Protein AF-A0A162T5Q3-F1 (afdb_monomer)

Radius of gyration: 21.16 Å; Cα contacts (8 Å, |Δi|>4): 191; chains: 1; bounding box: 63×47×51 Å

Structure (mmCIF, N/CA/C/O backbone):
data_AF-A0A162T5Q3-F1
#
_entry.id   AF-A0A162T5Q3-F1
#
loop_
_atom_site.group_PDB
_atom_site.id
_atom_site.type_symbol
_atom_site.label_atom_id
_atom_site.label_alt_id
_atom_site.label_comp_id
_atom_site.label_asym_id
_atom_site.label_entity_id
_atom_site.label_seq_id
_atom_site.pdbx_PDB_ins_code
_atom_site.Cartn_x
_atom_site.Cartn_y
_atom_site.Cartn_z
_atom_site.occupancy
_atom_site.B_iso_or_equiv
_atom_site.auth_seq_id
_atom_site.auth_comp_id
_atom_site.auth_asym_id
_atom_site.auth_atom_id
_atom_site.pdbx_PDB_model_num
ATOM 1 N N . MET A 1 1 ? 14.581 3.634 -5.499 1.00 38.47 1 MET A N 1
ATOM 2 C CA . MET A 1 1 ? 15.939 3.213 -5.086 1.00 38.47 1 MET A CA 1
ATOM 3 C C . MET A 1 1 ? 16.755 4.337 -4.447 1.00 38.47 1 MET A C 1
ATOM 5 O O . MET A 1 1 ? 17.168 4.147 -3.313 1.00 38.47 1 MET A O 1
ATOM 9 N N . PHE A 1 2 ? 16.910 5.518 -5.065 1.00 40.16 2 PHE A N 1
ATOM 10 C CA . PHE A 1 2 ? 17.689 6.631 -4.478 1.00 40.16 2 PHE A CA 1
ATOM 11 C C . PHE A 1 2 ? 17.289 7.043 -3.058 1.00 40.16 2 PHE A C 1
ATOM 13 O O . PHE A 1 2 ? 18.152 7.358 -2.254 1.00 40.16 2 PHE A O 1
ATOM 20 N N . GLY A 1 3 ? 16.001 6.989 -2.724 1.00 42.75 3 GLY A N 1
ATOM 21 C CA . GLY A 1 3 ? 15.529 7.380 -1.401 1.00 42.75 3 GLY A CA 1
ATOM 22 C C . GLY A 1 3 ? 15.998 6.492 -0.246 1.00 42.75 3 GLY A C 1
ATOM 23 O O . GLY A 1 3 ? 16.407 6.988 0.799 1.00 42.75 3 GLY A O 1
ATOM 24 N N . ALA A 1 4 ? 15.986 5.174 -0.457 1.00 43.84 4 ALA A N 1
ATOM 25 C CA . ALA A 1 4 ? 16.491 4.213 0.520 1.00 43.84 4 ALA A CA 1
ATOM 26 C C . ALA A 1 4 ? 18.026 4.263 0.602 1.00 43.84 4 ALA A C 1
ATOM 28 O O . ALA A 1 4 ? 18.578 4.217 1.696 1.00 43.84 4 ALA A O 1
ATOM 29 N N . ALA A 1 5 ? 18.704 4.444 -0.539 1.00 52.12 5 ALA A N 1
ATOM 30 C CA . ALA A 1 5 ? 20.157 4.596 -0.597 1.00 52.12 5 ALA A CA 1
ATOM 31 C C . ALA A 1 5 ? 20.642 5.893 0.080 1.00 52.12 5 ALA A C 1
ATOM 33 O O . ALA A 1 5 ? 21.597 5.854 0.844 1.00 52.12 5 ALA A O 1
ATOM 34 N N . ALA A 1 6 ? 19.962 7.024 -0.129 1.00 52.25 6 ALA A N 1
ATOM 35 C CA . ALA A 1 6 ? 20.321 8.302 0.487 1.00 52.25 6 ALA A CA 1
ATOM 36 C C . ALA A 1 6 ? 20.146 8.272 2.013 1.00 52.25 6 ALA A C 1
ATOM 38 O O . ALA A 1 6 ? 21.022 8.732 2.740 1.00 52.25 6 ALA A O 1
ATOM 39 N N . ARG A 1 7 ? 19.064 7.653 2.509 1.00 53.91 7 ARG A N 1
ATOM 40 C CA . ARG A 1 7 ? 18.861 7.454 3.950 1.00 53.91 7 ARG A CA 1
ATOM 41 C C . ARG A 1 7 ? 19.870 6.470 4.540 1.00 53.91 7 ARG A C 1
ATOM 43 O O . ARG A 1 7 ? 20.360 6.710 5.634 1.00 53.91 7 ARG A O 1
ATOM 50 N N . PHE A 1 8 ? 20.208 5.394 3.826 1.00 55.84 8 PHE A N 1
ATOM 51 C CA . PHE A 1 8 ? 21.255 4.461 4.250 1.00 55.84 8 PHE A CA 1
ATOM 52 C C . PHE A 1 8 ? 22.615 5.162 4.376 1.00 55.84 8 PHE A C 1
ATOM 54 O O . PHE A 1 8 ? 23.279 5.002 5.395 1.00 55.84 8 PHE A O 1
ATOM 61 N N . VAL A 1 9 ? 22.987 6.003 3.404 1.00 57.31 9 VAL A N 1
ATOM 62 C CA . VAL A 1 9 ? 24.219 6.812 3.443 1.00 57.31 9 VAL A CA 1
ATOM 63 C C . VAL A 1 9 ? 24.208 7.801 4.613 1.00 57.31 9 VAL A C 1
ATOM 65 O O . VAL A 1 9 ? 25.210 7.924 5.312 1.00 57.31 9 VAL A O 1
ATOM 68 N N . GLU A 1 10 ? 23.085 8.467 4.890 1.00 57.62 10 GLU A N 1
ATOM 69 C CA . GLU A 1 10 ? 22.975 9.384 6.035 1.00 57.62 10 GLU A CA 1
ATOM 70 C C . GLU A 1 10 ? 22.981 8.653 7.387 1.00 57.62 10 GLU A C 1
ATOM 72 O O . GLU A 1 10 ? 23.628 9.108 8.332 1.00 57.62 10 GLU A O 1
ATOM 77 N N . CYS A 1 11 ? 22.317 7.499 7.491 1.00 56.12 11 CYS A N 1
ATOM 78 C CA . CYS A 1 11 ? 22.380 6.639 8.671 1.00 56.12 11 CYS A CA 1
ATOM 79 C C . CYS A 1 11 ? 23.806 6.120 8.902 1.00 56.12 11 CYS A C 1
ATOM 81 O O . CYS A 1 11 ? 24.293 6.184 10.031 1.00 56.12 11 CYS A O 1
ATOM 83 N N . GLU A 1 12 ? 24.509 5.684 7.851 1.00 57.06 12 GLU A N 1
ATOM 84 C CA . GLU A 1 12 ? 25.930 5.338 7.929 1.00 57.06 12 GLU A CA 1
ATOM 85 C C . GLU A 1 12 ? 26.768 6.542 8.377 1.00 57.06 12 GLU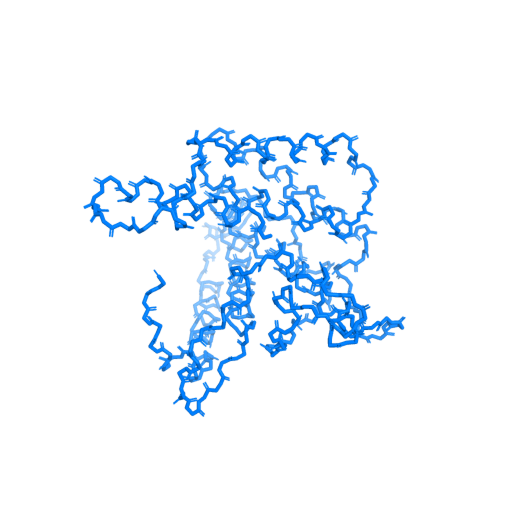 A C 1
ATOM 87 O O . GLU A 1 12 ? 27.552 6.393 9.307 1.00 57.06 12 GLU A O 1
ATOM 92 N N . ALA A 1 13 ? 26.577 7.741 7.818 1.00 57.19 13 ALA A N 1
ATOM 93 C CA . ALA A 1 13 ? 27.311 8.951 8.211 1.00 57.19 13 ALA A CA 1
ATOM 94 C C . ALA A 1 13 ? 27.099 9.342 9.690 1.00 57.19 13 ALA A C 1
ATOM 96 O O . ALA A 1 13 ? 28.013 9.840 10.355 1.00 57.19 13 ALA A O 1
ATOM 97 N N . LEU A 1 14 ? 25.913 9.074 10.244 1.00 57.59 14 LEU A N 1
ATOM 98 C CA . LEU A 1 14 ? 25.618 9.268 11.668 1.00 57.59 14 LEU A CA 1
ATOM 99 C C . LEU A 1 14 ? 26.291 8.200 12.552 1.00 57.59 14 LEU A C 1
ATOM 101 O O . LEU A 1 14 ? 26.772 8.524 13.640 1.00 57.59 14 LEU A O 1
ATOM 105 N N . ILE A 1 15 ? 26.385 6.953 12.075 1.00 56.53 15 ILE A N 1
ATOM 106 C CA . ILE A 1 15 ? 27.070 5.833 12.749 1.00 56.53 15 ILE A CA 1
ATOM 107 C C . ILE A 1 15 ? 28.610 5.959 12.646 1.00 56.53 15 ILE A C 1
ATOM 109 O O . ILE A 1 15 ? 29.331 5.582 13.579 1.00 56.53 15 ILE A O 1
ATOM 113 N N . GLN A 1 16 ? 29.120 6.545 11.553 1.00 53.22 16 GLN A N 1
ATOM 114 C CA . GLN A 1 16 ? 30.539 6.735 11.196 1.00 53.22 16 GLN A CA 1
ATOM 115 C C . GLN A 1 16 ? 31.347 7.531 12.228 1.00 53.22 16 GLN A C 1
ATOM 117 O O . GLN A 1 16 ? 32.561 7.350 12.315 1.00 53.22 16 GLN A O 1
ATOM 122 N N . LYS A 1 17 ? 30.705 8.331 13.093 1.00 52.16 17 LYS A N 1
ATOM 123 C CA . LYS A 1 17 ? 31.392 8.958 14.238 1.00 52.16 17 LYS A CA 1
ATOM 124 C C . LYS A 1 17 ? 31.969 7.943 15.243 1.00 52.16 17 LYS A C 1
ATOM 126 O O . LYS A 1 17 ? 32.733 8.356 16.111 1.00 52.16 17 LYS A O 1
ATOM 131 N N . SER A 1 18 ? 31.637 6.647 15.148 1.00 51.59 18 SER A N 1
ATOM 132 C CA . SER A 1 18 ? 32.045 5.629 16.132 1.00 51.59 18 SER A CA 1
ATOM 133 C C . SER A 1 18 ? 33.118 4.620 15.688 1.00 51.59 18 SER A C 1
ATOM 135 O O . SER A 1 18 ? 33.682 3.959 16.560 1.00 51.59 18 SER A O 1
ATOM 137 N N . LYS A 1 19 ? 33.460 4.475 14.394 1.00 51.12 19 LYS A N 1
ATOM 138 C CA . LYS A 1 19 ? 34.455 3.472 13.943 1.00 51.12 19 LYS A CA 1
ATOM 139 C C . LYS A 1 19 ? 35.365 4.001 12.826 1.00 51.12 19 LYS A C 1
ATOM 141 O O . LYS A 1 19 ? 34.953 4.137 11.681 1.00 51.12 19 LYS A O 1
ATOM 146 N N . SER A 1 20 ? 36.618 4.271 13.195 1.00 53.94 20 SER A N 1
ATOM 147 C CA . SER A 1 20 ? 37.728 4.657 12.311 1.00 53.94 20 SER A CA 1
ATOM 148 C C . SER A 1 20 ? 38.334 3.431 11.600 1.00 53.94 20 SER A C 1
ATOM 150 O O . SER A 1 20 ? 38.347 2.346 12.178 1.00 53.94 20 SER A O 1
ATOM 152 N N . ASN A 1 21 ? 38.866 3.637 10.386 1.00 55.50 21 ASN A N 1
ATOM 153 C CA . ASN A 1 21 ? 39.454 2.689 9.414 1.00 55.50 21 ASN A CA 1
ATOM 154 C C . ASN A 1 21 ? 38.499 1.944 8.459 1.00 55.50 21 ASN A C 1
ATOM 156 O O . ASN A 1 21 ? 38.406 0.717 8.485 1.00 55.50 21 ASN A O 1
ATOM 160 N N . ARG A 1 22 ? 37.894 2.673 7.510 1.00 52.75 22 ARG A N 1
ATOM 161 C CA . ARG A 1 22 ? 37.447 2.109 6.220 1.00 52.75 22 ARG A CA 1
ATOM 162 C C . ARG A 1 22 ? 38.195 2.786 5.057 1.00 52.75 22 ARG A C 1
ATOM 164 O O . ARG A 1 22 ? 38.589 3.944 5.211 1.00 52.75 22 ARG A O 1
ATOM 171 N N . PRO A 1 23 ? 38.443 2.077 3.940 1.00 54.47 23 PRO A N 1
ATOM 172 C CA . PRO A 1 23 ? 39.139 2.637 2.787 1.00 54.47 23 PRO A CA 1
ATOM 173 C C . PRO A 1 23 ? 38.280 3.715 2.078 1.00 54.47 23 PRO A C 1
ATOM 175 O O . PRO A 1 23 ? 37.050 3.689 2.175 1.00 54.47 23 PRO A O 1
ATOM 178 N N . PRO A 1 24 ? 38.915 4.720 1.444 1.00 51.31 24 PRO A N 1
ATOM 179 C CA . PRO A 1 24 ? 38.261 5.956 0.989 1.00 51.31 24 PRO A CA 1
ATOM 180 C C . PRO A 1 24 ? 37.268 5.773 -0.170 1.00 51.31 24 PRO A C 1
ATOM 182 O O . PRO A 1 24 ? 36.405 6.617 -0.370 1.00 51.31 24 PRO A O 1
ATOM 185 N N . ASP A 1 25 ? 37.352 4.666 -0.900 1.00 53.16 25 ASP A N 1
ATOM 186 C CA . ASP A 1 25 ? 36.429 4.239 -1.958 1.00 53.16 25 ASP A CA 1
ATOM 187 C C . ASP A 1 25 ? 35.049 3.794 -1.437 1.00 53.16 25 ASP A C 1
ATOM 189 O O . ASP A 1 25 ? 34.103 3.673 -2.213 1.00 53.16 25 ASP A O 1
ATOM 193 N N . VAL A 1 26 ? 34.917 3.582 -0.123 1.00 52.50 26 VAL A N 1
ATOM 194 C CA . VAL A 1 26 ? 33.666 3.186 0.550 1.00 52.50 26 VAL A CA 1
ATOM 195 C C . VAL A 1 26 ? 33.009 4.372 1.279 1.00 52.50 26 VAL A C 1
ATOM 197 O O . VAL A 1 26 ? 31.888 4.262 1.776 1.00 52.50 26 VAL A O 1
ATOM 200 N N . VAL A 1 27 ? 33.686 5.524 1.353 1.00 53.56 27 VAL A N 1
ATOM 201 C CA . VAL A 1 27 ? 33.196 6.714 2.059 1.00 53.56 27 VAL A CA 1
ATOM 202 C C . VAL A 1 27 ? 32.502 7.644 1.069 1.00 53.56 27 VAL A C 1
ATOM 204 O O . VAL A 1 27 ? 33.137 8.310 0.256 1.00 53.56 27 VAL A O 1
ATOM 207 N N . TRP A 1 28 ? 31.177 7.704 1.156 1.00 58.62 28 TRP A N 1
ATOM 208 C CA . TRP A 1 28 ? 30.373 8.656 0.399 1.00 58.62 28 TRP A CA 1
ATOM 209 C C . TRP A 1 28 ? 30.512 10.052 1.022 1.00 58.62 28 TRP A C 1
ATOM 211 O O . TRP A 1 28 ? 30.004 10.287 2.118 1.00 58.62 28 TRP A O 1
ATOM 221 N N . ASP A 1 29 ? 31.188 10.978 0.337 1.00 62.72 29 ASP A N 1
ATOM 222 C CA . ASP A 1 29 ? 31.311 12.384 0.761 1.00 62.72 29 ASP A CA 1
ATOM 223 C C . ASP A 1 29 ? 30.025 13.161 0.429 1.00 62.72 29 ASP A C 1
ATOM 225 O O . ASP A 1 29 ? 29.967 13.980 -0.489 1.00 62.72 29 ASP A O 1
ATOM 229 N N . VAL A 1 30 ? 28.938 12.815 1.122 1.00 64.19 30 VAL A N 1
ATOM 230 C CA . VAL A 1 30 ? 27.625 13.442 0.947 1.00 64.19 30 VAL A CA 1
ATOM 231 C C . VAL A 1 30 ? 27.2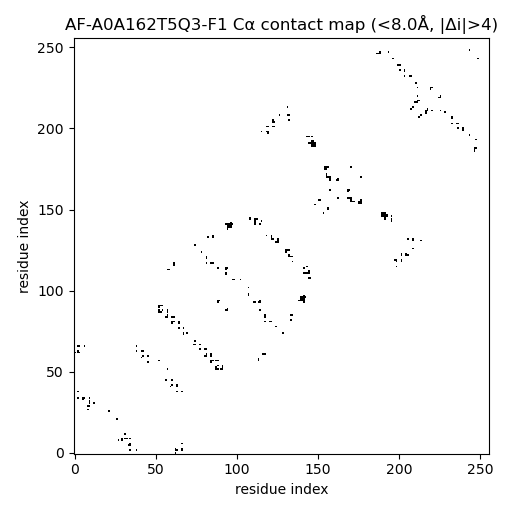92 14.238 2.212 1.00 64.19 30 VAL A C 1
ATOM 233 O O . VAL A 1 30 ? 27.187 13.648 3.291 1.00 64.19 30 VAL A O 1
ATOM 236 N N . PRO A 1 31 ? 27.120 15.571 2.126 1.00 66.88 31 PRO A N 1
ATOM 237 C CA . PRO A 1 31 ? 26.786 16.381 3.292 1.00 66.88 31 PRO A CA 1
ATOM 238 C C . PRO A 1 31 ? 25.444 15.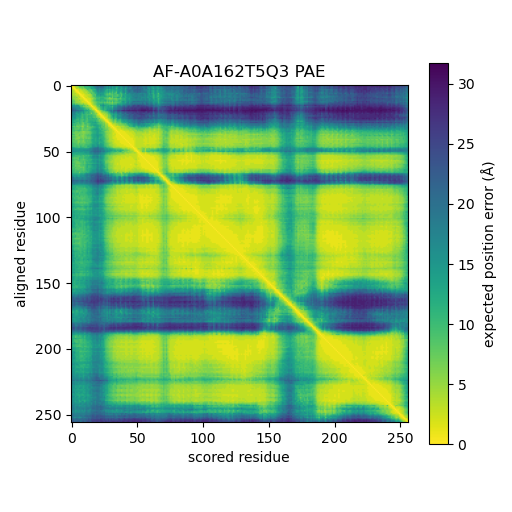970 3.919 1.00 66.88 31 PRO A C 1
ATOM 240 O O . PRO A 1 31 ? 24.482 15.673 3.213 1.00 66.88 31 PRO A O 1
ATOM 243 N N . LEU A 1 32 ? 25.358 16.009 5.253 1.00 68.12 32 LEU A N 1
ATOM 244 C CA . LEU A 1 32 ? 24.115 15.762 5.999 1.00 68.12 32 LEU A CA 1
ATOM 245 C C . LEU A 1 32 ? 22.965 16.645 5.474 1.00 68.12 32 LEU A C 1
ATOM 247 O O . LEU A 1 32 ? 23.135 17.857 5.331 1.00 68.12 32 LEU A O 1
ATOM 251 N N . GLY A 1 33 ? 21.795 16.047 5.224 1.00 70.06 33 GLY A N 1
ATOM 252 C CA . GLY A 1 33 ? 20.603 16.752 4.736 1.00 70.06 33 GLY A CA 1
ATOM 253 C C . GLY A 1 33 ? 20.521 16.877 3.211 1.00 70.06 33 GLY A C 1
ATOM 254 O O . GLY A 1 33 ? 19.619 17.537 2.696 1.00 70.06 33 GLY A O 1
ATOM 255 N N . TRP A 1 34 ? 21.437 16.254 2.464 1.00 73.31 34 TRP A N 1
ATOM 256 C CA . TRP A 1 34 ? 21.329 16.152 1.005 1.00 73.31 34 TRP A CA 1
ATOM 257 C C . TRP A 1 34 ? 20.151 15.285 0.562 1.00 73.31 34 TRP A C 1
ATOM 259 O O . TRP A 1 34 ? 19.551 15.574 -0.475 1.00 73.31 34 TRP A O 1
ATOM 269 N N . SER A 1 35 ? 19.791 14.249 1.330 1.00 72.81 35 SER A N 1
ATOM 270 C CA . SER A 1 35 ? 18.626 13.424 1.002 1.00 72.81 35 SER A CA 1
ATOM 271 C C . SER A 1 35 ? 17.357 14.283 0.975 1.00 72.81 35 SER A C 1
ATOM 273 O O . SER A 1 35 ? 16.621 14.262 -0.013 1.00 72.81 35 SER A O 1
ATOM 275 N N . ASP A 1 36 ? 17.169 15.125 1.994 1.00 76.75 36 ASP A N 1
ATOM 276 C CA . ASP A 1 36 ? 16.039 16.046 2.107 1.00 76.75 36 ASP A CA 1
ATOM 277 C C . ASP A 1 36 ? 15.937 16.979 0.897 1.00 76.75 36 ASP A C 1
ATOM 279 O O . ASP A 1 36 ? 14.846 17.151 0.358 1.00 76.75 36 ASP A O 1
ATOM 283 N N . GLN A 1 37 ? 17.060 17.502 0.393 1.00 79.62 37 GLN A N 1
ATOM 284 C CA . GLN A 1 37 ? 17.057 18.364 -0.796 1.00 79.62 37 GLN A CA 1
ATOM 285 C C . GLN A 1 37 ? 16.550 17.637 -2.047 1.00 79.62 37 GLN A C 1
ATOM 287 O O . GLN A 1 37 ? 15.754 18.198 -2.804 1.00 79.62 37 GLN A O 1
ATOM 292 N N . PHE A 1 38 ? 16.965 16.386 -2.268 1.00 79.25 38 PHE A N 1
ATOM 293 C CA . PHE A 1 38 ? 16.467 15.593 -3.395 1.00 79.25 38 PHE A CA 1
ATOM 294 C C . PHE A 1 38 ? 14.975 15.298 -3.274 1.00 79.25 38 PHE A C 1
ATOM 296 O O . PHE A 1 38 ? 14.245 15.376 -4.266 1.00 79.25 38 PHE A O 1
ATOM 303 N N . PHE A 1 39 ? 14.510 14.969 -2.071 1.00 78.94 39 PHE A N 1
ATOM 304 C CA . PHE A 1 39 ? 13.099 14.697 -1.833 1.00 78.94 39 PHE A CA 1
ATOM 305 C C . PHE A 1 39 ? 12.232 15.951 -1.969 1.00 78.94 39 PHE A C 1
ATOM 307 O O . PHE A 1 39 ? 11.176 15.876 -2.598 1.00 78.94 39 PHE A O 1
ATOM 314 N N . ASP A 1 40 ? 12.695 17.104 -1.486 1.00 82.19 40 ASP A N 1
ATOM 315 C CA . ASP A 1 40 ? 11.999 18.385 -1.628 1.00 82.19 40 ASP A CA 1
ATOM 316 C C . ASP A 1 40 ? 11.904 18.807 -3.113 1.00 82.19 40 ASP A C 1
ATOM 318 O O . ASP A 1 40 ? 10.850 19.254 -3.588 1.00 82.19 40 ASP A O 1
ATOM 322 N N . GLN A 1 41 ? 12.969 18.594 -3.898 1.00 85.25 41 GLN A N 1
ATOM 323 C CA . GLN A 1 41 ? 12.947 18.816 -5.349 1.00 85.25 41 GLN A CA 1
ATOM 324 C C . GLN A 1 41 ? 11.991 17.854 -6.065 1.00 85.25 41 GLN A C 1
ATOM 326 O O . GLN A 1 41 ? 11.169 18.287 -6.877 1.00 85.25 41 GLN A O 1
ATOM 331 N N . ALA A 1 42 ? 12.053 16.558 -5.748 1.00 85.38 42 ALA A N 1
ATOM 332 C CA . ALA A 1 42 ? 11.164 15.556 -6.328 1.00 85.38 42 ALA A CA 1
ATOM 333 C C . ALA A 1 42 ? 9.693 15.871 -6.020 1.00 85.38 42 ALA A C 1
ATOM 335 O O . ALA A 1 42 ? 8.847 15.830 -6.916 1.00 85.38 42 ALA A O 1
ATOM 336 N N . GLN A 1 43 ? 9.393 16.263 -4.781 1.00 84.50 43 GLN A N 1
ATOM 337 C CA . GLN A 1 43 ? 8.065 16.706 -4.379 1.00 84.50 43 GLN A CA 1
ATOM 338 C C . GLN A 1 43 ? 7.601 17.906 -5.214 1.00 84.50 43 GLN A C 1
ATOM 340 O O . GLN A 1 43 ? 6.479 17.887 -5.715 1.00 84.50 43 GLN A O 1
ATOM 345 N N . THR A 1 44 ? 8.461 18.905 -5.430 1.00 86.81 44 THR A N 1
ATOM 346 C CA . THR A 1 44 ? 8.146 20.092 -6.246 1.00 86.81 44 THR A CA 1
ATOM 347 C C . THR A 1 44 ? 7.804 19.732 -7.697 1.00 86.81 44 THR A C 1
ATOM 349 O O . THR A 1 44 ? 6.832 20.237 -8.262 1.00 86.81 44 THR A O 1
ATOM 352 N N . ILE A 1 45 ? 8.560 18.820 -8.311 1.00 87.88 45 ILE A N 1
ATOM 353 C CA . ILE A 1 45 ? 8.309 18.354 -9.687 1.00 87.88 45 ILE A CA 1
ATOM 354 C C . ILE A 1 45 ? 6.961 17.622 -9.783 1.00 87.88 45 ILE A C 1
ATOM 356 O O . ILE A 1 45 ? 6.187 17.814 -10.730 1.00 87.88 45 ILE A O 1
ATOM 360 N N . ILE A 1 46 ? 6.658 16.788 -8.787 1.00 87.00 46 ILE A N 1
ATOM 361 C CA . ILE A 1 46 ? 5.415 16.018 -8.738 1.00 87.00 46 ILE A CA 1
ATOM 362 C C . ILE A 1 46 ? 4.208 16.936 -8.561 1.00 87.00 46 ILE A C 1
ATOM 364 O O . ILE A 1 46 ? 3.228 16.790 -9.293 1.00 87.00 46 ILE A O 1
ATOM 368 N N . THR A 1 47 ? 4.272 17.895 -7.635 1.00 83.81 47 THR A N 1
ATOM 369 C CA . THR A 1 47 ? 3.156 18.815 -7.376 1.00 83.81 47 THR A CA 1
ATOM 370 C C . THR A 1 47 ? 2.919 19.774 -8.538 1.00 83.81 47 THR A C 1
ATOM 372 O O . THR A 1 47 ? 1.767 20.055 -8.859 1.00 83.81 47 THR A O 1
ATOM 375 N N . THR A 1 48 ? 3.974 20.200 -9.240 1.00 86.94 48 THR A N 1
ATOM 376 C CA . THR A 1 48 ? 3.855 21.050 -10.439 1.00 86.94 48 THR A CA 1
ATOM 377 C C . THR A 1 48 ? 3.117 20.342 -11.581 1.00 86.94 48 THR A C 1
ATOM 379 O O . THR A 1 48 ? 2.407 20.976 -12.357 1.00 86.94 48 THR A O 1
ATOM 382 N N . SER A 1 49 ? 3.234 19.014 -11.676 1.00 84.25 49 SER A N 1
ATOM 383 C CA . SER A 1 49 ? 2.621 18.202 -12.735 1.00 84.25 49 SER A CA 1
ATOM 384 C C . SER A 1 49 ? 1.472 17.317 -12.234 1.00 84.25 49 SER A C 1
ATOM 386 O O . SER A 1 49 ? 1.237 16.240 -12.780 1.00 84.25 49 SER A O 1
ATOM 388 N N . ALA A 1 50 ? 0.737 17.733 -11.198 1.00 74.94 50 ALA A N 1
ATOM 389 C CA . ALA A 1 50 ? -0.197 16.860 -10.477 1.00 74.94 50 ALA A CA 1
ATOM 390 C C . ALA A 1 50 ? -1.279 16.182 -11.349 1.00 74.94 50 ALA A C 1
ATOM 392 O O . ALA A 1 50 ? -1.712 15.083 -11.022 1.00 74.94 50 ALA A O 1
ATOM 393 N N . ALA A 1 51 ? -1.696 16.793 -12.463 1.00 80.31 51 ALA A N 1
ATOM 394 C CA . ALA A 1 51 ? -2.816 16.309 -13.277 1.00 80.31 51 ALA A CA 1
ATOM 395 C C . ALA A 1 51 ? -2.490 15.139 -14.229 1.00 80.31 51 ALA A C 1
ATOM 397 O O . ALA A 1 51 ? -3.413 14.546 -14.780 1.00 80.31 51 ALA A O 1
ATOM 398 N N . THR A 1 52 ? -1.215 14.799 -14.454 1.00 87.69 52 THR A N 1
ATOM 399 C CA . THR A 1 52 ? -0.832 13.720 -15.385 1.00 87.69 52 THR A CA 1
ATOM 400 C C . THR A 1 52 ? -0.466 12.440 -14.631 1.00 87.69 52 THR A C 1
ATOM 402 O O . THR A 1 52 ? 0.625 12.360 -14.053 1.00 87.69 52 THR A O 1
ATOM 405 N N . PRO A 1 53 ? -1.345 11.423 -14.600 1.00 90.75 53 PRO A N 1
ATOM 406 C CA . PRO A 1 53 ? -1.043 10.183 -13.908 1.00 90.75 53 PRO A CA 1
ATOM 407 C C . PRO A 1 53 ? -0.038 9.350 -14.707 1.00 90.75 53 PRO A C 1
ATOM 409 O O . PRO A 1 53 ? -0.230 9.082 -15.889 1.00 90.75 53 PRO A O 1
ATOM 412 N N . THR A 1 54 ? 1.041 8.925 -14.051 1.00 93.44 54 THR A N 1
ATOM 413 C CA . THR A 1 54 ? 2.001 7.955 -14.595 1.00 93.44 54 THR A CA 1
ATOM 414 C C . THR A 1 54 ? 2.429 6.987 -13.500 1.00 93.44 54 THR A C 1
ATOM 416 O O . THR A 1 54 ? 2.486 7.357 -12.324 1.00 93.44 54 THR A O 1
ATOM 419 N N . ILE A 1 55 ? 2.761 5.751 -13.879 1.00 92.88 55 ILE A N 1
ATOM 420 C CA . ILE A 1 55 ? 3.255 4.722 -12.951 1.00 92.88 55 ILE A CA 1
ATOM 421 C C . ILE A 1 55 ? 4.472 5.236 -12.169 1.00 92.88 55 ILE A C 1
ATOM 423 O O . ILE A 1 55 ? 4.498 5.172 -10.940 1.00 92.88 55 ILE A O 1
ATOM 427 N N . SER A 1 56 ? 5.436 5.842 -12.865 1.00 91.62 56 SER A N 1
ATOM 428 C CA . SER A 1 56 ? 6.654 6.380 -12.253 1.00 91.62 56 SER A CA 1
ATOM 429 C C . SER A 1 56 ? 6.369 7.488 -11.240 1.00 91.62 56 SER A C 1
ATOM 431 O O . SER A 1 56 ? 7.064 7.590 -10.233 1.00 91.62 56 SER A O 1
ATOM 433 N N . LYS A 1 57 ? 5.327 8.301 -11.463 1.00 91.69 57 LYS A N 1
ATOM 434 C CA . LYS A 1 57 ? 4.915 9.336 -10.508 1.00 91.69 57 LYS A CA 1
ATOM 435 C C . LYS A 1 57 ? 4.356 8.719 -9.232 1.00 91.69 57 LYS A C 1
ATOM 437 O O . LYS A 1 57 ? 4.739 9.143 -8.148 1.00 91.69 57 LYS A O 1
ATOM 442 N N . VAL A 1 58 ? 3.513 7.692 -9.347 1.00 94.25 58 VAL A N 1
ATOM 443 C CA . VAL A 1 58 ? 2.996 6.961 -8.179 1.00 94.25 58 VAL A CA 1
ATOM 444 C C . VAL A 1 58 ? 4.150 6.334 -7.389 1.00 94.25 58 VAL A C 1
ATOM 446 O O . VAL A 1 58 ? 4.247 6.542 -6.181 1.00 94.25 58 VAL A O 1
ATOM 449 N N . GLN A 1 59 ? 5.075 5.652 -8.069 1.00 91.81 59 GLN A N 1
ATOM 450 C CA . GLN A 1 59 ? 6.271 5.074 -7.447 1.00 91.81 59 GLN A CA 1
ATOM 451 C C . GLN A 1 59 ? 7.136 6.135 -6.748 1.00 91.81 59 GLN A C 1
ATOM 453 O O . GLN A 1 59 ? 7.574 5.926 -5.617 1.00 91.81 59 GLN A O 1
ATOM 458 N N . ALA A 1 60 ? 7.353 7.290 -7.383 1.00 89.62 60 ALA A N 1
ATOM 459 C CA . ALA A 1 60 ? 8.112 8.389 -6.792 1.00 89.62 60 ALA A CA 1
ATOM 460 C C . ALA A 1 60 ? 7.446 8.929 -5.517 1.00 89.62 60 ALA A C 1
ATOM 462 O O . ALA A 1 60 ? 8.135 9.146 -4.521 1.00 89.62 60 ALA A O 1
ATOM 463 N N . ILE A 1 61 ? 6.115 9.084 -5.509 1.00 88.88 61 ILE A N 1
ATOM 464 C CA . ILE A 1 61 ? 5.389 9.529 -4.311 1.00 88.88 61 ILE A CA 1
ATOM 465 C C . ILE A 1 61 ? 5.514 8.506 -3.177 1.00 88.88 61 ILE A C 1
ATOM 467 O O . ILE A 1 61 ? 5.766 8.910 -2.047 1.00 88.88 61 ILE A O 1
ATOM 471 N N . ILE A 1 62 ? 5.407 7.200 -3.455 1.00 87.56 62 ILE A N 1
ATOM 472 C CA . ILE A 1 62 ? 5.608 6.146 -2.440 1.00 87.56 62 ILE A CA 1
ATOM 473 C C . ILE A 1 62 ? 7.007 6.258 -1.814 1.00 87.56 62 ILE A C 1
ATOM 475 O O . ILE A 1 62 ? 7.161 6.152 -0.597 1.00 87.56 62 ILE A O 1
ATOM 479 N N . LEU A 1 63 ? 8.038 6.513 -2.623 1.00 84.62 63 LEU A N 1
ATOM 480 C CA . LEU A 1 63 ? 9.406 6.690 -2.128 1.00 84.62 63 LEU A CA 1
ATOM 481 C C . LEU A 1 63 ? 9.556 7.952 -1.261 1.00 84.62 63 LEU A C 1
ATOM 483 O O . LEU A 1 63 ? 10.178 7.880 -0.204 1.00 84.62 63 LEU A O 1
ATOM 487 N N . ILE A 1 64 ? 8.963 9.082 -1.667 1.00 81.44 64 ILE A N 1
ATOM 488 C CA . ILE A 1 64 ? 8.932 10.325 -0.868 1.00 81.44 64 ILE A CA 1
ATOM 489 C C . ILE A 1 64 ? 8.186 10.106 0.457 1.00 81.44 64 ILE A C 1
ATOM 491 O O . ILE A 1 64 ? 8.618 10.582 1.511 1.00 81.44 64 ILE A O 1
ATOM 495 N N . HIS A 1 65 ? 7.078 9.364 0.415 1.00 77.62 65 HIS A N 1
ATOM 496 C CA . HIS A 1 65 ? 6.262 9.052 1.585 1.00 77.62 65 HIS A CA 1
ATOM 497 C C . HIS A 1 65 ? 7.059 8.251 2.625 1.00 77.62 65 HIS A C 1
ATOM 499 O O . HIS A 1 65 ? 7.061 8.613 3.799 1.00 77.62 65 HIS A O 1
ATOM 505 N N . ASN A 1 66 ? 7.809 7.231 2.189 1.00 74.75 66 ASN A N 1
ATOM 506 C CA . ASN A 1 66 ? 8.678 6.433 3.064 1.00 74.75 66 ASN A CA 1
ATOM 507 C C . ASN A 1 66 ? 9.846 7.235 3.663 1.00 74.75 66 ASN A C 1
ATOM 509 O O . ASN A 1 66 ? 10.273 6.961 4.783 1.00 74.75 66 ASN A O 1
ATOM 513 N N . HIS A 1 67 ? 10.364 8.239 2.948 1.00 71.44 67 HIS A N 1
ATOM 514 C CA . HIS A 1 67 ? 11.415 9.115 3.481 1.00 71.44 67 HIS A CA 1
ATOM 515 C C . HIS A 1 67 ? 10.921 10.006 4.615 1.00 71.44 67 HIS A C 1
ATOM 517 O O . HIS A 1 67 ? 11.588 10.158 5.639 1.00 71.44 67 HIS A O 1
ATOM 523 N N . SER A 1 68 ? 9.717 10.550 4.453 1.00 64.94 68 SER A N 1
ATOM 524 C CA . SER A 1 68 ? 9.142 11.585 5.316 1.00 64.94 68 SER A CA 1
ATOM 525 C C . SER A 1 68 ? 8.691 11.079 6.697 1.00 64.94 68 SER A C 1
ATOM 527 O O . SER A 1 68 ? 7.898 11.745 7.357 1.00 64.94 68 SER A O 1
ATOM 529 N N . GLY A 1 69 ? 9.191 9.927 7.161 1.00 55.53 69 GLY A N 1
ATOM 530 C CA . GLY A 1 69 ? 8.835 9.270 8.426 1.00 55.53 69 GLY A CA 1
ATOM 531 C C . GLY A 1 69 ? 9.174 10.040 9.712 1.00 55.53 69 GLY A C 1
ATOM 532 O O . GLY A 1 69 ? 8.997 9.502 10.801 1.00 55.53 69 GLY A O 1
ATOM 533 N N . ASN A 1 70 ? 9.636 11.290 9.616 1.00 53.59 70 ASN A N 1
ATOM 534 C CA . ASN A 1 70 ? 9.741 12.183 10.765 1.00 53.59 70 ASN A CA 1
ATOM 535 C C . ASN A 1 70 ? 8.362 12.814 11.016 1.00 53.59 70 ASN A C 1
ATOM 537 O O . ASN A 1 70 ? 7.872 13.629 10.235 1.00 53.59 70 ASN A O 1
ATOM 541 N N . LEU A 1 71 ? 7.731 12.379 12.108 1.00 50.44 71 LEU A N 1
ATOM 542 C CA . LEU A 1 71 ? 6.334 12.635 12.480 1.00 50.44 71 LEU A CA 1
ATOM 543 C C . LEU A 1 71 ? 5.973 14.114 12.707 1.00 50.44 71 LEU A C 1
ATOM 545 O O . LEU A 1 71 ? 4.786 14.444 12.715 1.00 50.44 71 LEU A O 1
ATOM 549 N N . ASP A 1 72 ? 6.949 15.017 12.808 1.00 50.22 72 ASP A N 1
ATOM 550 C CA . ASP A 1 72 ? 6.694 16.417 13.138 1.00 50.22 72 ASP A CA 1
ATOM 551 C C . ASP A 1 72 ? 6.691 17.335 11.903 1.00 50.22 72 ASP A C 1
ATOM 553 O O . ASP A 1 72 ? 7.592 17.344 11.064 1.00 50.22 72 ASP A O 1
ATOM 557 N N . SER A 1 73 ? 5.630 18.141 11.798 1.00 45.44 73 SER A N 1
ATOM 558 C CA . SER A 1 73 ? 5.317 19.154 10.768 1.00 45.44 73 SER A CA 1
ATOM 559 C C . SER A 1 73 ? 5.080 18.675 9.320 1.00 45.44 73 SER A C 1
ATOM 561 O O . SER A 1 73 ? 4.164 19.188 8.673 1.00 45.44 73 SER A O 1
ATOM 563 N N . LYS A 1 74 ? 5.795 17.659 8.811 1.00 55.56 74 LYS A N 1
ATOM 564 C CA . LYS A 1 74 ? 5.611 17.130 7.435 1.00 55.56 74 LYS A CA 1
ATOM 565 C C . LYS A 1 74 ? 4.444 16.134 7.302 1.00 55.56 74 LYS A C 1
ATOM 567 O O . LYS A 1 74 ? 4.014 15.834 6.188 1.00 55.56 74 LYS A O 1
ATOM 572 N N . SER A 1 75 ? 3.870 15.687 8.423 1.00 65.00 75 SER A N 1
ATOM 573 C CA . SER A 1 75 ? 2.769 14.711 8.505 1.00 65.00 75 SER A CA 1
ATOM 574 C C . SER A 1 75 ? 1.567 15.046 7.599 1.00 65.00 75 SER A C 1
ATOM 576 O O . SER A 1 75 ? 1.108 14.195 6.838 1.00 65.00 75 SER A O 1
ATOM 578 N N . SER A 1 76 ? 1.085 16.297 7.595 1.00 75.75 76 SER A N 1
ATOM 579 C CA . SER A 1 76 ? -0.069 16.683 6.764 1.00 75.75 76 SER A CA 1
ATOM 580 C C . SER A 1 76 ? 0.240 16.705 5.268 1.00 75.75 76 SER A C 1
ATOM 582 O O . SER A 1 76 ? -0.585 16.250 4.480 1.00 75.75 76 SER A O 1
ATOM 584 N N . ALA A 1 77 ? 1.408 17.212 4.865 1.00 78.25 77 ALA A N 1
ATOM 585 C CA . ALA A 1 77 ? 1.809 17.231 3.459 1.00 78.25 77 ALA A CA 1
ATOM 586 C C . ALA A 1 77 ? 2.037 15.807 2.933 1.00 78.25 77 ALA A C 1
ATOM 588 O O . ALA A 1 77 ? 1.586 15.469 1.842 1.00 78.25 77 ALA A O 1
ATOM 589 N N . CYS A 1 78 ? 2.664 14.957 3.748 1.00 76.44 78 CYS A N 1
ATOM 590 C CA . CYS A 1 78 ? 2.885 13.546 3.455 1.00 76.44 78 CYS A CA 1
ATOM 591 C C . CYS A 1 78 ? 1.562 12.777 3.291 1.00 76.44 78 CYS A C 1
ATOM 593 O O . CYS A 1 78 ? 1.407 12.009 2.340 1.00 76.44 78 CYS A O 1
ATOM 595 N N . TRP A 1 79 ? 0.574 13.047 4.153 1.00 81.38 79 TRP A N 1
ATOM 596 C CA . TRP A 1 79 ? -0.773 12.489 4.025 1.00 81.38 79 TRP A CA 1
ATOM 597 C C . TRP A 1 79 ? -1.477 12.944 2.739 1.00 81.38 79 TRP A C 1
ATOM 599 O O . TRP A 1 79 ? -2.038 12.120 2.019 1.00 81.38 79 TRP A O 1
ATOM 609 N N . LEU A 1 80 ? -1.412 14.240 2.407 1.00 86.88 80 LEU A N 1
ATOM 610 C CA . LEU A 1 80 ? -1.992 14.775 1.168 1.00 86.88 80 LEU A CA 1
ATOM 611 C C . LEU A 1 80 ? -1.339 14.166 -0.079 1.00 86.88 80 LEU A C 1
ATOM 613 O O . LEU A 1 80 ? -2.037 13.825 -1.032 1.00 86.88 80 LEU A O 1
ATOM 617 N N . LEU A 1 81 ? -0.015 13.992 -0.064 1.00 86.75 81 LEU A N 1
ATOM 618 C CA . LEU A 1 81 ? 0.715 13.301 -1.127 1.00 86.75 81 LEU A CA 1
ATOM 619 C C . LEU A 1 81 ? 0.300 11.832 -1.242 1.00 86.75 81 LEU A C 1
ATOM 621 O O . LEU A 1 81 ? 0.100 11.355 -2.356 1.00 86.75 81 LEU A O 1
ATOM 625 N N . GLY A 1 82 ? 0.115 11.134 -0.118 1.00 89.06 82 GLY A N 1
ATOM 626 C CA . GLY A 1 82 ? -0.431 9.774 -0.105 1.00 89.06 82 GLY A CA 1
ATOM 627 C C . GLY A 1 82 ? -1.805 9.713 -0.776 1.00 89.06 82 GLY A C 1
ATOM 628 O O . GLY A 1 82 ? -2.016 8.923 -1.693 1.00 89.06 82 GLY A O 1
ATOM 629 N N . GLY A 1 83 ? -2.706 10.631 -0.412 1.00 91.56 83 GLY A N 1
ATOM 630 C CA . GLY A 1 83 ? -4.013 10.773 -1.057 1.00 91.56 83 GLY A CA 1
ATOM 631 C C . GLY A 1 83 ? -3.917 11.048 -2.563 1.00 91.56 83 GLY A C 1
ATOM 632 O O . GLY A 1 83 ? -4.636 10.428 -3.348 1.00 91.56 83 GLY A O 1
ATOM 633 N N . LEU A 1 84 ? -2.998 11.923 -2.990 1.00 92.12 84 LEU A N 1
ATOM 634 C CA . LEU A 1 84 ? -2.731 12.176 -4.409 1.00 92.12 84 LEU A CA 1
ATOM 635 C C . LEU A 1 84 ? -2.273 10.898 -5.123 1.00 92.12 84 LEU A C 1
ATOM 637 O O . LEU A 1 84 ? -2.822 10.569 -6.171 1.00 92.12 84 LEU A O 1
ATOM 641 N N . ALA A 1 85 ? -1.319 10.154 -4.560 1.00 94.12 85 ALA A N 1
ATOM 642 C CA . ALA A 1 85 ? -0.828 8.914 -5.158 1.00 94.12 85 ALA A CA 1
ATOM 643 C C . ALA A 1 85 ? -1.940 7.878 -5.340 1.00 94.12 85 ALA A C 1
ATOM 645 O O . ALA A 1 85 ? -2.024 7.258 -6.398 1.00 94.12 85 ALA A O 1
ATOM 646 N N . ILE A 1 86 ? -2.832 7.749 -4.355 1.00 96.06 86 ILE A N 1
ATOM 647 C CA . ILE A 1 86 ? -3.991 6.853 -4.424 1.00 96.06 86 ILE A CA 1
ATOM 648 C C . ILE A 1 86 ? -4.927 7.272 -5.562 1.00 96.06 86 ILE A C 1
ATOM 650 O O . ILE A 1 86 ? -5.339 6.430 -6.357 1.00 96.06 86 ILE A O 1
ATOM 654 N N . ARG A 1 87 ? -5.222 8.572 -5.707 1.00 95.56 87 ARG A N 1
ATOM 655 C CA . ARG A 1 87 ? -6.065 9.074 -6.807 1.00 95.56 87 ARG A CA 1
ATOM 656 C C . ARG A 1 87 ? -5.422 8.891 -8.178 1.00 95.56 87 ARG A C 1
ATOM 658 O O . ARG A 1 87 ? -6.115 8.512 -9.118 1.00 95.56 87 ARG A O 1
ATOM 665 N N . LEU A 1 88 ? -4.113 9.108 -8.297 1.00 95.62 88 LEU A N 1
ATOM 666 C CA . LEU A 1 88 ? -3.380 8.849 -9.539 1.00 95.62 88 LEU A CA 1
ATOM 667 C C . LEU A 1 88 ? -3.384 7.355 -9.885 1.00 95.62 88 LEU A C 1
ATOM 669 O O . LEU A 1 88 ? -3.627 7.002 -11.035 1.00 95.62 88 LEU A O 1
ATOM 673 N N . ALA A 1 89 ? -3.172 6.480 -8.899 1.00 97.19 89 ALA A N 1
ATOM 674 C CA . ALA A 1 89 ? -3.216 5.031 -9.075 1.00 97.19 89 ALA A CA 1
ATOM 675 C C . ALA A 1 89 ? -4.605 4.544 -9.514 1.00 97.19 89 ALA A C 1
ATOM 677 O O . ALA A 1 89 ? -4.705 3.755 -10.452 1.00 97.19 89 ALA A O 1
ATOM 678 N N . GLN A 1 90 ? -5.672 5.065 -8.903 1.00 96.94 90 GLN A N 1
ATOM 679 C CA . GLN A 1 90 ? -7.051 4.807 -9.329 1.00 96.94 90 GLN A CA 1
ATOM 680 C C . GLN A 1 90 ? -7.301 5.297 -10.762 1.00 96.94 90 GLN A C 1
ATOM 682 O O . GLN A 1 90 ? -7.884 4.576 -11.564 1.00 96.94 90 GLN A O 1
ATOM 687 N N . GLY A 1 91 ? -6.805 6.487 -11.121 1.00 95.62 91 GLY A N 1
ATOM 688 C CA . GLY A 1 91 ? -6.899 7.014 -12.487 1.00 95.62 91 GLY A CA 1
ATOM 689 C C . GLY A 1 91 ? -6.176 6.160 -13.539 1.00 95.62 91 GLY A C 1
ATOM 690 O O . GLY A 1 91 ? -6.576 6.158 -14.698 1.00 95.62 91 GLY A O 1
ATOM 691 N N . LEU A 1 92 ? -5.147 5.408 -13.137 1.00 96.38 92 LEU A N 1
ATOM 692 C CA . LEU A 1 92 ? -4.430 4.437 -13.979 1.00 96.38 92 LEU A CA 1
ATOM 693 C C . LEU A 1 92 ? -5.065 3.036 -13.979 1.00 96.38 92 LEU A C 1
ATOM 695 O O . LEU A 1 92 ? -4.552 2.142 -14.655 1.00 96.38 92 LEU A O 1
ATOM 699 N N . GLY A 1 93 ? -6.127 2.825 -13.197 1.00 96.81 93 GLY A N 1
ATOM 700 C CA . GLY A 1 93 ? -6.769 1.525 -13.023 1.00 96.81 93 GLY A CA 1
ATOM 701 C C . GLY A 1 93 ? -5.947 0.525 -12.208 1.00 96.81 93 GLY A C 1
ATOM 702 O O . GLY A 1 93 ? -6.165 -0.671 -12.344 1.00 96.81 93 GLY A O 1
ATOM 703 N N . LEU A 1 94 ? -5.003 0.972 -11.368 1.00 97.81 94 LEU A N 1
ATOM 704 C CA . LEU A 1 94 ? -4.173 0.057 -10.565 1.00 97.81 94 LEU A CA 1
ATOM 705 C C . LEU A 1 94 ? -4.961 -0.671 -9.469 1.00 97.81 94 LEU A C 1
ATOM 707 O O . LEU A 1 94 ? -4.476 -1.663 -8.946 1.00 97.81 94 LEU A O 1
ATOM 711 N N . ASN A 1 95 ? -6.154 -0.182 -9.126 1.00 97.81 95 ASN A N 1
ATOM 712 C CA . ASN A 1 95 ? -7.082 -0.818 -8.190 1.00 97.81 95 ASN A CA 1
ATOM 713 C C . ASN A 1 95 ? -7.956 -1.902 -8.838 1.00 97.81 95 ASN A C 1
ATOM 715 O O . ASN A 1 95 ? -8.873 -2.399 -8.186 1.00 97.81 95 ASN A O 1
ATOM 719 N N . ARG A 1 96 ? -7.742 -2.190 -10.125 1.00 97.94 96 ARG A N 1
ATOM 720 C CA . ARG A 1 96 ? -8.517 -3.159 -10.892 1.00 97.94 96 ARG A CA 1
ATOM 721 C C . ARG A 1 96 ? -7.686 -4.407 -11.139 1.00 97.94 96 ARG A C 1
ATOM 723 O O . ARG A 1 96 ? -6.490 -4.301 -11.418 1.00 97.94 96 ARG A O 1
ATOM 730 N N . ASP A 1 97 ? -8.333 -5.560 -11.085 1.00 97.25 97 ASP A N 1
ATOM 731 C CA . ASP A 1 97 ? -7.720 -6.804 -11.518 1.00 97.25 97 ASP A CA 1
ATOM 732 C C . ASP A 1 97 ? -7.270 -6.706 -12.987 1.00 97.25 97 ASP A C 1
ATOM 734 O O . ASP A 1 97 ? -8.018 -6.260 -13.866 1.00 97.25 97 ASP A O 1
ATOM 738 N N . CYS A 1 98 ? -6.019 -7.097 -13.227 1.00 96.81 98 CYS A N 1
ATOM 739 C CA . CYS A 1 98 ? -5.357 -7.041 -14.524 1.00 96.81 98 CYS A CA 1
ATOM 740 C C . CYS A 1 98 ? -4.938 -8.420 -15.050 1.00 96.81 98 CYS A C 1
ATOM 742 O O . CYS A 1 98 ? -4.241 -8.484 -16.063 1.00 96.81 98 CYS A O 1
ATOM 744 N N . GLU A 1 99 ? -5.373 -9.514 -14.412 1.00 95.25 99 GLU A N 1
ATOM 745 C CA . GLU A 1 99 ? -5.049 -10.880 -14.851 1.00 95.25 99 GLU A CA 1
ATOM 746 C C . GLU A 1 99 ? -5.451 -11.156 -16.300 1.00 95.25 99 GLU A C 1
ATOM 748 O O . GLU A 1 99 ? -4.663 -11.681 -17.083 1.00 95.25 99 GLU A O 1
ATOM 753 N N . GLU A 1 100 ? -6.638 -10.710 -16.700 1.00 95.94 100 GLU A N 1
ATOM 754 C CA . GLU A 1 100 ? -7.174 -10.937 -18.048 1.00 95.94 100 GLU A CA 1
ATOM 755 C C . GLU A 1 100 ? -6.742 -9.866 -19.066 1.00 95.94 100 GLU A C 1
ATOM 757 O O . GLU A 1 100 ? -7.217 -9.843 -20.201 1.00 95.94 100 GLU A O 1
ATOM 762 N N . TRP A 1 101 ? -5.877 -8.924 -18.678 1.00 96.56 101 TRP A N 1
ATOM 763 C CA . TRP A 1 101 ? -5.431 -7.865 -19.583 1.00 96.56 101 TRP A CA 1
ATOM 764 C C . TRP A 1 101 ? -4.330 -8.375 -20.518 1.00 96.56 101 TRP A C 1
ATOM 766 O O . TRP A 1 101 ? -3.440 -9.125 -20.107 1.00 96.56 101 TRP A O 1
ATOM 776 N N . ASP A 1 102 ? -4.349 -7.895 -21.764 1.00 97.06 102 ASP A N 1
ATOM 777 C CA . ASP A 1 102 ? -3.320 -8.164 -22.776 1.00 97.06 102 ASP A CA 1
ATOM 778 C C . ASP A 1 102 ? -2.082 -7.277 -22.553 1.00 97.06 102 ASP A C 1
ATOM 780 O O . ASP A 1 102 ? -1.789 -6.349 -23.307 1.00 97.06 102 ASP A O 1
ATOM 784 N N . ILE A 1 103 ? -1.402 -7.510 -21.430 1.00 96.25 103 ILE A N 1
ATOM 785 C CA . ILE A 1 103 ? -0.151 -6.851 -21.044 1.00 96.25 103 ILE A CA 1
ATOM 786 C C . ILE A 1 103 ? 0.852 -7.886 -20.517 1.00 96.25 103 ILE A C 1
ATOM 788 O O . ILE A 1 103 ? 0.445 -8.953 -20.045 1.00 96.25 103 ILE A O 1
ATOM 792 N N . PRO A 1 104 ? 2.165 -7.591 -20.558 1.00 94.75 104 PRO A N 1
ATOM 793 C CA . PRO A 1 104 ? 3.180 -8.497 -20.036 1.00 94.75 104 PRO A CA 1
ATOM 794 C C . PRO A 1 104 ? 2.969 -8.821 -18.554 1.00 94.75 104 PRO A C 1
ATOM 796 O O . PRO A 1 104 ? 2.611 -7.949 -17.761 1.00 94.75 104 PRO A O 1
ATOM 799 N N . GLU A 1 105 ? 3.290 -10.053 -18.158 1.00 91.69 105 GLU A N 1
ATOM 800 C CA . GLU A 1 105 ? 3.170 -10.502 -16.763 1.00 91.69 105 GLU A CA 1
ATOM 801 C C . GLU A 1 105 ? 3.976 -9.620 -15.797 1.00 91.69 105 GLU A C 1
ATOM 803 O O . GLU A 1 105 ? 3.494 -9.222 -14.740 1.00 91.69 105 GLU A O 1
ATOM 808 N N . SER A 1 106 ? 5.177 -9.203 -16.202 1.00 89.38 106 SER A N 1
ATOM 809 C CA . SER A 1 106 ? 6.008 -8.278 -15.423 1.00 89.38 106 SER A CA 1
ATOM 810 C C . SER A 1 106 ? 5.319 -6.934 -15.159 1.00 89.38 106 SER A C 1
ATOM 812 O O . SER A 1 106 ? 5.499 -6.332 -14.093 1.00 89.38 106 SER A O 1
ATOM 814 N N . GLU A 1 107 ? 4.499 -6.461 -16.100 1.00 92.38 107 GLU A N 1
ATOM 815 C CA . GLU A 1 107 ? 3.708 -5.249 -15.927 1.00 92.38 107 GLU A CA 1
ATOM 816 C C . GLU A 1 107 ? 2.547 -5.486 -14.954 1.00 92.38 107 GLU A C 1
ATOM 818 O O . GLU A 1 107 ? 2.362 -4.673 -14.045 1.00 92.38 107 GLU A O 1
ATOM 823 N N . LYS A 1 108 ? 1.820 -6.608 -15.070 1.00 95.44 108 LYS A N 1
ATOM 824 C CA . LYS A 1 108 ? 0.749 -6.988 -14.125 1.00 95.44 108 LYS A CA 1
ATOM 825 C C . LYS A 1 108 ? 1.271 -7.036 -12.693 1.00 95.44 108 LYS A C 1
ATOM 827 O O . LYS A 1 108 ? 0.745 -6.360 -11.807 1.00 95.44 108 LYS A O 1
ATOM 832 N N . GLN A 1 109 ? 2.377 -7.742 -12.480 1.00 94.12 109 GLN A N 1
ATOM 833 C CA . GLN A 1 109 ? 3.011 -7.866 -11.169 1.00 94.12 109 GLN A CA 1
ATOM 834 C C . GLN A 1 109 ? 3.489 -6.507 -10.634 1.00 94.12 109 GLN A C 1
ATOM 836 O O . GLN A 1 109 ? 3.308 -6.192 -9.455 1.00 94.12 109 GLN A O 1
ATOM 841 N N . THR A 1 110 ? 4.013 -5.634 -11.499 1.00 92.88 110 THR A N 1
ATOM 842 C CA . THR A 1 110 ? 4.380 -4.260 -11.119 1.00 92.88 110 THR A CA 1
ATOM 843 C C . THR A 1 110 ? 3.165 -3.436 -10.692 1.00 92.88 110 THR A C 1
ATOM 845 O O . THR A 1 110 ? 3.219 -2.762 -9.661 1.00 92.88 110 THR A O 1
ATOM 848 N N . ARG A 1 111 ? 2.051 -3.518 -11.428 1.00 96.50 111 ARG A N 1
ATOM 849 C CA . ARG A 1 111 ? 0.792 -2.833 -11.093 1.00 96.50 111 ARG A CA 1
ATOM 850 C C . ARG A 1 111 ? 0.253 -3.291 -9.736 1.00 96.50 111 ARG A C 1
ATOM 852 O O . ARG A 1 111 ? -0.005 -2.440 -8.881 1.00 96.50 111 ARG A O 1
ATOM 859 N N . LYS A 1 112 ? 0.197 -4.609 -9.498 1.00 97.12 112 LYS A N 1
ATOM 860 C CA . LYS A 1 112 ? -0.202 -5.202 -8.208 1.00 97.12 112 LYS A CA 1
ATOM 861 C C . LYS A 1 112 ? 0.675 -4.712 -7.060 1.00 97.12 112 LYS A C 1
ATOM 863 O O . LYS A 1 112 ? 0.164 -4.235 -6.050 1.00 97.12 112 LYS A O 1
ATOM 868 N N . ARG A 1 113 ? 2.004 -4.772 -7.210 1.00 95.75 113 ARG A N 1
ATOM 869 C CA . ARG A 1 113 ? 2.941 -4.337 -6.160 1.00 95.75 113 ARG A CA 1
ATOM 870 C C . ARG A 1 113 ? 2.782 -2.862 -5.807 1.00 95.75 113 ARG A C 1
ATOM 872 O O . ARG A 1 113 ? 2.845 -2.516 -4.629 1.00 95.75 113 ARG A O 1
ATOM 879 N N . ILE A 1 114 ? 2.557 -1.996 -6.797 1.00 96.25 114 ILE A N 1
ATOM 880 C CA . ILE A 1 114 ? 2.336 -0.562 -6.560 1.00 96.25 114 ILE A CA 1
ATOM 881 C C . ILE A 1 114 ? 1.036 -0.341 -5.791 1.00 96.25 114 ILE A C 1
ATOM 883 O O . ILE A 1 114 ? 1.039 0.390 -4.799 1.00 96.25 114 ILE A O 1
ATOM 887 N N . TRP A 1 115 ? -0.054 -0.977 -6.226 1.00 98.06 115 TRP A N 1
ATOM 888 C CA . TRP A 1 115 ? -1.350 -0.865 -5.561 1.00 98.06 115 TRP A CA 1
ATOM 889 C C . TRP A 1 115 ? -1.265 -1.297 -4.098 1.00 98.06 115 TRP A C 1
ATOM 891 O O . TRP A 1 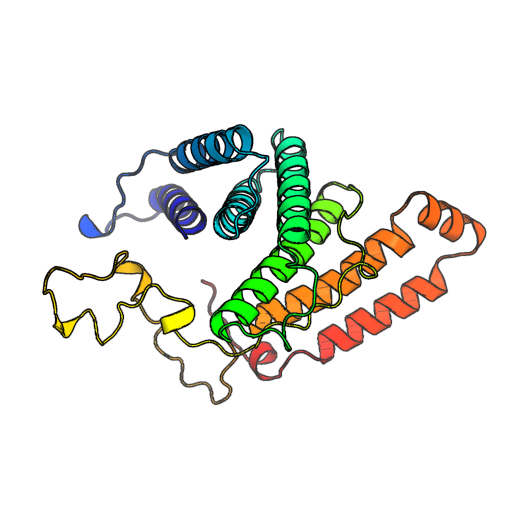115 ? -1.600 -0.532 -3.194 1.00 98.06 115 TRP A O 1
ATOM 901 N N . TRP A 1 116 ? -0.715 -2.483 -3.852 1.00 97.88 116 TRP A N 1
ATOM 902 C CA . TRP A 1 116 ? -0.588 -3.010 -2.503 1.00 97.88 116 TRP A CA 1
ATOM 903 C C . TRP A 1 116 ? 0.410 -2.235 -1.631 1.00 97.88 116 TRP A C 1
ATOM 905 O O . TRP A 1 116 ? 0.207 -2.117 -0.425 1.00 97.88 116 TRP A O 1
ATOM 915 N N . SER A 1 117 ? 1.442 -1.618 -2.217 1.00 95.75 117 SER A N 1
ATOM 916 C CA . SER A 1 117 ? 2.332 -0.714 -1.472 1.00 95.75 117 SER A CA 1
ATOM 917 C C . SER A 1 117 ? 1.583 0.529 -0.983 1.00 95.75 117 SER A C 1
ATOM 919 O O . SER A 1 117 ? 1.767 0.949 0.159 1.00 95.75 117 SER A O 1
ATOM 921 N N . LEU A 1 118 ? 0.706 1.101 -1.819 1.00 96.12 118 LEU A N 1
ATOM 922 C CA . LEU A 1 118 ? -0.165 2.210 -1.415 1.00 96.12 118 LEU A CA 1
ATOM 923 C C . LEU A 1 118 ? -1.166 1.777 -0.344 1.00 96.12 118 LEU A C 1
ATOM 925 O O . LEU A 1 118 ? -1.383 2.514 0.614 1.00 96.12 118 LEU A O 1
ATOM 929 N N . TYR A 1 119 ? -1.742 0.584 -0.493 1.00 97.25 119 TYR A N 1
ATOM 930 C CA . TYR A 1 119 ? -2.685 -0.000 0.459 1.00 97.25 119 TYR A CA 1
ATOM 931 C C . TYR A 1 119 ? -2.087 -0.093 1.866 1.00 97.25 119 TYR A C 1
ATOM 933 O O . TYR A 1 119 ? -2.681 0.406 2.825 1.00 97.25 119 TYR A O 1
ATOM 941 N N . VAL A 1 120 ? -0.888 -0.677 1.976 1.00 95.69 120 VAL A N 1
ATOM 942 C CA . VAL A 1 120 ? -0.131 -0.788 3.230 1.00 95.69 120 VAL A CA 1
ATOM 943 C C . VAL A 1 120 ? 0.166 0.606 3.791 1.00 95.69 120 VAL A C 1
ATOM 945 O O . VAL A 1 120 ? -0.171 0.892 4.942 1.00 95.69 120 VAL A O 1
ATOM 948 N N . ALA A 1 121 ? 0.734 1.504 2.978 1.00 91.62 121 ALA A N 1
ATOM 949 C CA . ALA A 1 121 ? 1.097 2.850 3.420 1.00 91.62 121 ALA A CA 1
ATOM 950 C C . ALA A 1 121 ? -0.107 3.640 3.969 1.00 91.62 121 ALA A C 1
ATOM 952 O O . ALA A 1 121 ? -0.011 4.225 5.046 1.00 91.62 121 ALA A O 1
ATOM 953 N N . ASP A 1 122 ? -1.257 3.607 3.286 1.00 93.56 122 ASP A N 1
ATOM 954 C CA . ASP A 1 122 ? -2.489 4.292 3.705 1.00 93.56 122 ASP A CA 1
ATOM 955 C C . ASP A 1 122 ? -2.938 3.856 5.109 1.00 93.56 122 ASP A C 1
ATOM 957 O O . ASP A 1 122 ? -3.276 4.698 5.944 1.00 93.56 122 ASP A O 1
ATOM 961 N N . ARG A 1 123 ? -2.879 2.553 5.411 1.00 94.56 123 ARG A N 1
ATOM 962 C CA . ARG A 1 123 ? -3.308 1.986 6.702 1.00 94.56 123 ARG A CA 1
ATOM 963 C C . ARG A 1 123 ? -2.361 2.315 7.839 1.00 94.56 123 ARG A C 1
ATOM 965 O O . ARG A 1 123 ? -2.813 2.804 8.875 1.00 94.56 123 ARG A O 1
ATOM 972 N N . PHE A 1 124 ? -1.063 2.098 7.650 1.00 90.50 124 PHE A N 1
ATOM 973 C CA . PHE A 1 124 ? -0.076 2.407 8.685 1.00 90.50 124 PHE A CA 1
ATOM 974 C C . PHE A 1 124 ? -0.032 3.905 8.981 1.00 90.50 124 PHE A C 1
ATOM 976 O O . PHE A 1 124 ? -0.066 4.305 10.142 1.00 90.50 124 PHE A O 1
ATOM 983 N N . HIS A 1 125 ? -0.064 4.743 7.948 1.00 86.50 125 HIS A N 1
ATOM 984 C CA . HIS A 1 125 ? -0.063 6.190 8.122 1.00 86.50 125 HIS A CA 1
ATOM 985 C C . HIS A 1 125 ? -1.339 6.693 8.817 1.00 86.50 125 HIS A C 1
ATOM 987 O O . HIS A 1 125 ? -1.280 7.542 9.710 1.00 86.50 125 HIS A O 1
ATOM 993 N N . SER A 1 126 ? -2.497 6.136 8.450 1.00 89.50 126 SER A N 1
ATOM 994 C CA . SER A 1 126 ? -3.776 6.426 9.107 1.00 89.50 126 SER A CA 1
ATOM 995 C C . SER A 1 126 ? -3.765 6.028 10.581 1.00 89.50 126 SER A C 1
ATOM 997 O O . SER A 1 126 ? -4.187 6.820 11.425 1.00 89.50 126 SER A O 1
ATOM 999 N N . ALA A 1 127 ? -3.218 4.853 10.904 1.00 90.56 127 ALA A N 1
ATOM 1000 C CA . ALA A 1 127 ? -3.059 4.390 12.278 1.00 90.56 127 ALA A CA 1
ATOM 1001 C C . ALA A 1 127 ? -2.133 5.304 13.095 1.00 90.56 127 ALA A C 1
ATOM 1003 O O . ALA A 1 127 ? -2.498 5.709 14.197 1.00 90.56 127 ALA A O 1
ATOM 1004 N N . SER A 1 128 ? -0.971 5.680 12.550 1.00 86.00 128 SER A N 1
ATOM 1005 C CA . SER A 1 128 ? 0.011 6.518 13.250 1.00 86.00 128 SER A CA 1
ATOM 1006 C C . SER A 1 128 ? -0.490 7.933 13.544 1.00 86.00 128 SER A C 1
ATOM 1008 O O . SER A 1 128 ? -0.112 8.514 14.557 1.00 86.00 128 SER A O 1
ATOM 1010 N N . LEU A 1 129 ? -1.327 8.501 12.672 1.00 84.31 129 LEU A N 1
ATOM 1011 C CA . LEU A 1 129 ? -1.783 9.891 12.784 1.00 84.31 129 LEU A CA 1
ATOM 1012 C C . LEU A 1 129 ? -3.238 10.042 13.239 1.00 84.31 129 LEU A C 1
ATOM 1014 O O . LEU A 1 129 ? -3.734 11.167 13.323 1.00 84.31 129 LEU A O 1
ATOM 1018 N N . GLY A 1 130 ? -3.948 8.935 13.466 1.00 86.06 130 GLY A N 1
ATOM 1019 C CA . GLY A 1 130 ? -5.380 8.946 13.770 1.00 86.06 130 GLY A CA 1
ATOM 1020 C C . GLY A 1 130 ? -6.243 9.504 12.632 1.00 86.06 130 GLY A C 1
ATOM 1021 O O . GLY A 1 130 ? -7.288 10.104 12.889 1.00 86.06 130 GLY A O 1
AT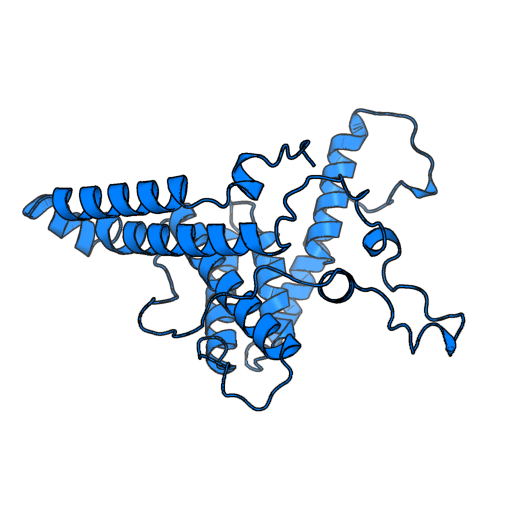OM 1022 N N . ARG A 1 131 ? -5.802 9.352 11.377 1.00 87.75 131 ARG A N 1
ATOM 1023 C CA . ARG A 1 131 ? -6.529 9.825 10.187 1.00 87.75 131 ARG A CA 1
ATOM 1024 C C . ARG A 1 131 ? -7.410 8.715 9.600 1.00 87.75 131 ARG A C 1
ATOM 1026 O O . ARG A 1 131 ? -7.145 7.541 9.842 1.00 87.75 131 ARG A O 1
ATOM 1033 N N . PRO A 1 132 ? -8.461 9.054 8.832 1.00 91.31 132 PRO A N 1
ATOM 1034 C CA . PRO A 1 132 ? -9.224 8.055 8.092 1.00 91.31 132 PRO A CA 1
ATOM 1035 C C . PRO A 1 132 ? -8.386 7.428 6.975 1.00 91.31 132 PRO A C 1
ATOM 1037 O O . PRO A 1 132 ? -7.678 8.150 6.270 1.00 91.31 132 PRO A O 1
ATOM 1040 N N . ILE A 1 133 ? -8.548 6.118 6.776 1.00 93.81 133 ILE A N 1
ATOM 1041 C CA . ILE A 1 133 ? -8.024 5.430 5.593 1.00 93.81 133 ILE A CA 1
ATOM 1042 C C . ILE A 1 133 ? -8.727 5.930 4.328 1.00 93.81 133 ILE A C 1
ATOM 1044 O O . ILE A 1 133 ? -9.917 6.264 4.350 1.00 93.81 133 ILE A O 1
ATOM 1048 N N . SER A 1 134 ? -7.989 5.973 3.225 1.00 93.56 134 SER A N 1
ATOM 1049 C CA . SER A 1 134 ? -8.466 6.476 1.936 1.00 93.56 134 SER A CA 1
ATOM 1050 C C . SER A 1 134 ? -8.917 5.351 1.007 1.00 93.56 134 SER A C 1
ATOM 1052 O O . SER A 1 134 ? -9.844 5.548 0.218 1.00 93.56 134 SER A O 1
ATOM 1054 N N . ILE A 1 135 ? -8.270 4.183 1.084 1.00 96.62 135 ILE A N 1
ATOM 1055 C CA . ILE A 1 135 ? -8.593 3.016 0.257 1.00 96.62 135 ILE A CA 1
ATOM 1056 C C . ILE A 1 135 ? -9.626 2.153 0.974 1.00 96.62 135 ILE A C 1
ATOM 1058 O O . ILE A 1 135 ? -9.359 1.599 2.044 1.00 96.62 135 ILE A O 1
ATOM 1062 N N . ARG A 1 136 ? -10.787 2.014 0.339 1.00 94.50 136 ARG A N 1
ATOM 1063 C CA . ARG A 1 136 ? -11.853 1.105 0.752 1.00 94.50 136 ARG A CA 1
ATOM 1064 C C . ARG A 1 136 ? -11.617 -0.272 0.155 1.00 94.50 136 ARG A C 1
ATOM 1066 O O . ARG A 1 136 ? -11.282 -0.376 -1.025 1.00 94.50 136 ARG A O 1
ATOM 1073 N N . ASP A 1 137 ? -11.813 -1.304 0.965 1.00 94.62 137 ASP A N 1
ATOM 1074 C CA . ASP A 1 137 ? -11.637 -2.687 0.521 1.00 94.62 137 ASP A CA 1
ATOM 1075 C C . ASP A 1 137 ? -12.645 -3.033 -0.584 1.00 94.62 137 ASP A C 1
ATOM 1077 O O . ASP A 1 137 ? -12.316 -3.757 -1.512 1.00 94.62 137 ASP A O 1
ATOM 1081 N N . GLU A 1 138 ? -13.830 -2.420 -0.562 1.00 95.38 138 GLU A N 1
ATOM 1082 C CA . GLU A 1 138 ? -14.897 -2.646 -1.539 1.00 95.38 138 GLU A CA 1
ATOM 1083 C C . GLU A 1 138 ? -14.612 -2.048 -2.930 1.00 95.38 138 GLU A C 1
ATOM 1085 O O . GLU A 1 138 ? -15.255 -2.429 -3.905 1.00 95.38 138 GLU A O 1
ATOM 1090 N N . ASP A 1 139 ? -13.660 -1.114 -3.034 1.00 94.88 139 ASP A N 1
ATOM 1091 C CA . ASP A 1 139 ? -13.366 -0.368 -4.267 1.00 94.88 139 ASP A CA 1
ATOM 1092 C C . ASP A 1 139 ? -12.170 -0.951 -5.056 1.00 94.88 139 ASP A C 1
ATOM 1094 O O . ASP A 1 139 ? -11.669 -0.319 -5.998 1.00 94.88 139 ASP A O 1
ATOM 1098 N N . ASN A 1 140 ? -11.666 -2.129 -4.677 1.00 96.00 140 ASN A N 1
ATOM 1099 C CA . ASN A 1 140 ? -10.548 -2.780 -5.360 1.00 96.00 140 ASN A CA 1
ATOM 1100 C C . ASN A 1 140 ? -10.690 -4.307 -5.395 1.00 96.00 140 ASN A C 1
ATOM 1102 O O . ASN A 1 140 ? -11.147 -4.907 -4.431 1.00 96.00 140 ASN A O 1
ATOM 1106 N N . ASP A 1 141 ? -10.301 -4.921 -6.512 1.00 97.12 141 ASP A N 1
ATOM 1107 C CA . ASP A 1 141 ? -10.395 -6.370 -6.769 1.00 97.12 141 ASP A CA 1
ATOM 1108 C C . ASP A 1 141 ? -9.036 -6.985 -7.155 1.00 97.12 141 ASP A C 1
ATOM 1110 O O . ASP A 1 141 ? -8.961 -8.055 -7.750 1.00 97.12 141 ASP A O 1
ATOM 1114 N N . VAL A 1 142 ? -7.940 -6.311 -6.800 1.00 97.50 142 VAL A N 1
ATOM 1115 C CA . VAL A 1 142 ? -6.573 -6.705 -7.163 1.00 97.50 142 VAL A CA 1
ATOM 1116 C C . VAL A 1 142 ? -6.139 -7.938 -6.370 1.00 97.50 142 VAL A C 1
ATOM 1118 O O . VAL A 1 142 ? -6.116 -7.908 -5.144 1.00 97.50 142 VAL A O 1
ATOM 1121 N N . GLY A 1 143 ? -5.716 -9.005 -7.051 1.00 96.94 143 GLY A N 1
ATOM 1122 C CA . GLY A 1 143 ? -5.090 -10.161 -6.399 1.00 96.94 143 GLY A CA 1
ATOM 1123 C C . GLY A 1 143 ? -3.726 -9.836 -5.772 1.00 96.94 143 GLY A C 1
ATOM 1124 O O . GLY A 1 143 ? -3.083 -8.834 -6.103 1.00 96.94 143 GLY A O 1
ATOM 1125 N N . TYR A 1 144 ? -3.242 -10.689 -4.864 1.00 96.88 144 TYR A N 1
ATOM 1126 C CA . TYR A 1 144 ? -1.886 -10.543 -4.322 1.00 96.88 144 TYR A CA 1
ATOM 1127 C C . TYR A 1 144 ? -0.820 -10.674 -5.430 1.00 96.88 144 TYR A C 1
ATOM 1129 O O . TYR A 1 144 ? -1.042 -11.377 -6.422 1.00 96.88 144 TYR A O 1
ATOM 1137 N N . PRO A 1 145 ? 0.333 -9.992 -5.291 1.00 95.12 145 PRO A N 1
ATOM 1138 C CA . PRO A 1 145 ? 1.462 -10.206 -6.185 1.00 95.12 145 PRO A CA 1
ATOM 1139 C C . PRO A 1 145 ? 2.074 -11.592 -5.958 1.00 95.12 145 PRO A C 1
ATOM 1141 O O . PRO A 1 145 ? 1.906 -12.196 -4.896 1.00 95.12 145 PRO A O 1
ATOM 1144 N N . ASP A 1 146 ? 2.843 -12.059 -6.931 1.00 92.88 146 ASP A N 1
ATOM 1145 C CA . ASP A 1 146 ? 3.570 -13.315 -6.820 1.00 92.88 146 ASP A CA 1
ATOM 1146 C C . ASP A 1 146 ? 4.641 -13.219 -5.727 1.00 92.88 146 ASP A C 1
ATOM 1148 O O . ASP A 1 146 ? 5.399 -12.250 -5.633 1.00 92.88 146 ASP A O 1
ATOM 1152 N N . ALA A 1 147 ? 4.730 -14.257 -4.892 1.00 88.12 147 ALA A N 1
ATOM 1153 C CA . ALA A 1 147 ? 5.725 -14.318 -3.823 1.00 88.12 147 ALA A CA 1
ATOM 1154 C C . ALA A 1 147 ? 7.158 -14.437 -4.367 1.00 88.12 147 ALA A C 1
A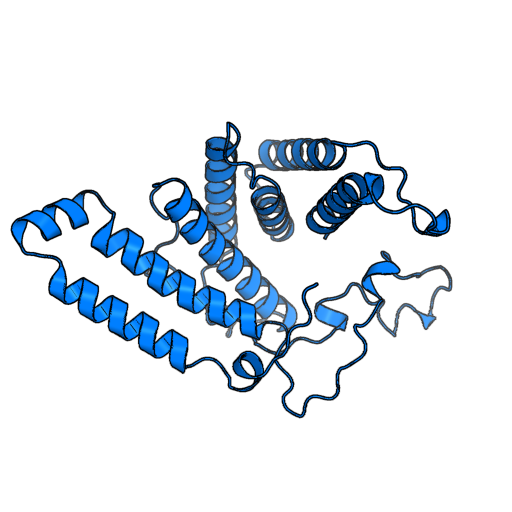TOM 1156 O O . ALA A 1 147 ? 8.116 -14.015 -3.715 1.00 88.12 147 ALA A O 1
ATOM 1157 N N . VAL A 1 148 ? 7.309 -15.037 -5.550 1.00 85.25 148 VAL A N 1
ATOM 1158 C CA . VAL A 1 148 ? 8.594 -15.300 -6.195 1.00 85.25 148 VAL A CA 1
ATOM 1159 C C . VAL A 1 148 ? 8.854 -14.227 -7.241 1.00 85.25 148 VAL A C 1
ATOM 1161 O O . VAL A 1 148 ? 7.999 -13.940 -8.067 1.00 85.25 148 VAL A O 1
ATOM 1164 N N . ALA A 1 149 ? 10.062 -13.678 -7.223 1.00 79.94 149 ALA A N 1
ATOM 1165 C CA . ALA A 1 149 ? 10.562 -12.787 -8.255 1.00 79.94 149 ALA A CA 1
ATOM 1166 C C . ALA A 1 149 ? 12.003 -13.165 -8.581 1.00 79.94 149 ALA A C 1
ATOM 1168 O O . ALA A 1 149 ? 12.710 -13.762 -7.760 1.00 79.94 149 ALA A O 1
ATOM 1169 N N . THR A 1 150 ? 12.436 -12.844 -9.794 1.00 76.19 150 THR A N 1
ATOM 1170 C CA . THR A 1 150 ? 13.835 -13.057 -10.177 1.00 76.19 150 THR A CA 1
ATOM 1171 C C . THR A 1 150 ? 14.699 -11.912 -9.657 1.00 76.19 150 THR A C 1
ATOM 1173 O O . THR A 1 150 ? 14.244 -10.777 -9.561 1.00 76.19 150 THR A O 1
ATOM 1176 N N . TRP A 1 151 ? 15.974 -12.170 -9.354 1.00 70.44 151 TRP A N 1
ATOM 1177 C CA . TRP A 1 151 ? 16.891 -11.086 -8.980 1.00 70.44 151 TRP A CA 1
ATOM 1178 C C . TRP A 1 151 ? 17.033 -10.044 -10.089 1.00 70.44 151 TRP A C 1
ATOM 1180 O O . TRP A 1 151 ? 17.128 -8.870 -9.778 1.00 70.44 151 TRP A O 1
ATOM 1190 N N . LYS A 1 152 ? 16.924 -10.451 -11.356 1.00 69.75 152 LYS A N 1
ATOM 1191 C CA . LYS A 1 152 ? 16.873 -9.554 -12.517 1.00 69.75 152 LYS A CA 1
ATOM 1192 C C . LYS A 1 152 ? 15.653 -8.622 -12.530 1.00 69.75 152 LYS A C 1
ATOM 1194 O O . LYS A 1 152 ? 15.706 -7.541 -13.093 1.00 69.75 152 LYS A O 1
ATOM 1199 N N . GLU A 1 153 ? 14.536 -9.045 -11.943 1.00 71.88 153 GLU A N 1
ATOM 1200 C CA . GLU A 1 153 ? 13.334 -8.212 -11.820 1.00 71.88 153 GLU A CA 1
ATOM 1201 C C . GLU A 1 153 ? 13.461 -7.187 -10.686 1.00 71.88 153 GLU A C 1
ATOM 1203 O O . GLU A 1 153 ? 12.910 -6.091 -10.769 1.00 71.88 153 GLU A O 1
ATOM 1208 N N . VAL A 1 154 ? 14.159 -7.555 -9.610 1.00 70.50 154 VAL A N 1
ATOM 1209 C CA . VAL A 1 154 ? 14.247 -6.751 -8.382 1.00 70.50 154 VAL A CA 1
ATOM 1210 C C . VAL A 1 154 ? 15.485 -5.851 -8.361 1.00 70.50 154 VAL A C 1
ATOM 1212 O O . VAL A 1 154 ? 15.453 -4.776 -7.762 1.00 70.50 154 VAL A O 1
ATOM 1215 N N . LEU A 1 155 ? 16.569 -6.282 -9.002 1.00 68.31 155 LEU A N 1
ATOM 1216 C CA . LEU A 1 155 ? 17.827 -5.557 -9.140 1.00 68.31 155 LEU A CA 1
ATOM 1217 C C . LEU A 1 155 ? 17.938 -5.002 -10.564 1.00 68.31 155 LEU A C 1
ATOM 1219 O O . LEU A 1 155 ? 17.494 -5.641 -11.513 1.00 68.31 155 LEU A O 1
ATOM 1223 N N . ASP A 1 156 ? 18.585 -3.843 -10.713 1.00 60.62 156 ASP A N 1
ATOM 1224 C CA . ASP A 1 156 ? 18.926 -3.247 -12.015 1.00 60.62 156 ASP A CA 1
ATOM 1225 C C . ASP A 1 156 ? 20.073 -4.042 -12.696 1.00 60.62 156 ASP A C 1
ATOM 1227 O O . ASP A 1 156 ? 21.143 -3.496 -12.979 1.00 60.62 156 ASP A O 1
ATOM 1231 N N . GLU A 1 157 ? 19.889 -5.351 -12.922 1.00 59.97 157 GLU A N 1
ATOM 1232 C CA . GLU A 1 157 ? 20.845 -6.173 -13.673 1.00 59.97 157 GLU A CA 1
ATOM 1233 C C . GLU A 1 157 ? 20.744 -5.834 -15.177 1.00 59.97 157 GLU A C 1
ATOM 1235 O O . GLU A 1 157 ? 19.637 -5.794 -15.725 1.00 59.97 157 GLU A O 1
ATOM 1240 N N . PRO A 1 158 ? 21.871 -5.585 -15.874 1.00 57.47 158 PRO A N 1
ATOM 1241 C CA . PRO A 1 158 ? 21.853 -5.341 -17.311 1.00 57.47 158 PRO A CA 1
ATOM 1242 C C . PRO A 1 158 ? 21.325 -6.573 -18.055 1.00 57.47 158 PRO A C 1
ATOM 1244 O O . PRO A 1 158 ? 21.615 -7.712 -17.689 1.00 57.47 158 PRO A O 1
ATOM 1247 N N . ASP A 1 159 ? 20.554 -6.350 -19.121 1.00 61.53 159 ASP A N 1
ATOM 1248 C CA . ASP A 1 159 ? 20.085 -7.440 -19.973 1.00 61.53 159 ASP A CA 1
ATOM 1249 C C . ASP A 1 159 ? 21.276 -8.177 -20.600 1.00 61.53 159 ASP A C 1
ATOM 1251 O O . ASP A 1 159 ? 22.141 -7.548 -21.215 1.00 61.53 159 ASP A O 1
ATOM 1255 N N . ASP A 1 160 ? 21.275 -9.514 -20.530 1.00 62.44 160 ASP A N 1
ATOM 1256 C CA . ASP A 1 160 ? 22.319 -10.370 -21.122 1.00 62.44 160 ASP A CA 1
ATOM 1257 C C . ASP A 1 160 ? 22.574 -10.042 -22.607 1.00 62.44 160 ASP A C 1
ATOM 1259 O O . ASP A 1 160 ? 23.698 -10.138 -23.093 1.00 62.44 160 ASP A O 1
ATOM 1263 N N . ASN A 1 161 ? 21.535 -9.583 -23.315 1.00 56.91 161 ASN A N 1
ATOM 1264 C CA . ASN A 1 161 ? 21.594 -9.199 -24.726 1.00 56.91 161 ASN A CA 1
ATOM 1265 C C . ASN A 1 161 ? 22.219 -7.809 -24.974 1.00 56.91 161 ASN A C 1
ATOM 1267 O O . ASN A 1 161 ? 22.687 -7.549 -26.081 1.00 56.91 161 ASN A O 1
ATOM 1271 N N . GLN A 1 162 ? 22.212 -6.904 -23.987 1.00 51.69 162 GLN A N 1
ATOM 1272 C CA . GLN A 1 162 ? 22.805 -5.559 -24.094 1.00 51.69 162 GLN A CA 1
ATOM 1273 C C . GLN A 1 162 ? 24.254 -5.530 -23.595 1.00 51.69 162 GLN A C 1
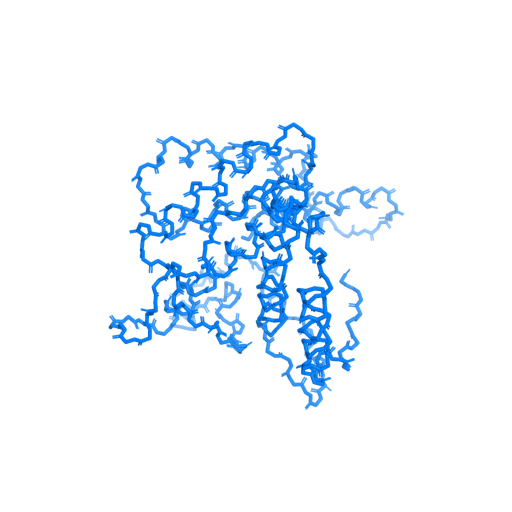ATOM 1275 O O . GLN A 1 162 ? 25.081 -4.834 -24.182 1.00 51.69 162 GLN A O 1
ATOM 1280 N N . ALA A 1 163 ? 24.593 -6.350 -22.594 1.00 51.75 163 ALA A N 1
ATOM 1281 C CA . ALA A 1 163 ? 25.955 -6.468 -22.067 1.00 51.75 163 ALA A CA 1
ATOM 1282 C C . ALA A 1 163 ? 26.980 -6.938 -23.122 1.00 51.75 163 ALA A C 1
ATOM 1284 O O . ALA A 1 163 ? 28.165 -6.630 -23.022 1.00 51.75 163 ALA A O 1
ATOM 1285 N N . THR A 1 164 ? 26.539 -7.658 -24.160 1.00 52.31 164 THR A N 1
ATOM 1286 C CA . THR A 1 164 ? 27.404 -8.125 -25.256 1.00 52.31 164 THR A CA 1
ATOM 1287 C C . THR A 1 164 ? 27.657 -7.097 -26.362 1.00 52.31 164 THR A C 1
ATOM 1289 O O . THR A 1 164 ? 28.545 -7.322 -27.182 1.00 52.31 164 THR A O 1
ATOM 1292 N N . LEU A 1 165 ? 26.883 -6.006 -26.436 1.00 55.09 165 LEU A N 1
ATOM 1293 C CA . LEU A 1 165 ? 26.904 -5.088 -27.586 1.00 55.09 165 LEU A CA 1
ATOM 1294 C C . LEU A 1 165 ? 27.696 -3.796 -27.346 1.00 55.09 165 LEU A C 1
ATOM 1296 O O . LEU A 1 165 ? 28.175 -3.212 -28.316 1.00 55.09 165 LEU A O 1
ATOM 1300 N N . ASP A 1 166 ? 27.884 -3.370 -26.096 1.00 52.91 166 ASP A N 1
ATOM 1301 C CA . ASP A 1 166 ? 28.665 -2.172 -25.777 1.00 52.91 166 ASP A CA 1
ATOM 1302 C C . ASP A 1 166 ? 29.395 -2.331 -24.424 1.00 52.91 166 ASP A C 1
ATOM 1304 O O . ASP A 1 166 ? 28.728 -2.444 -23.389 1.00 52.91 166 ASP A O 1
ATOM 1308 N N . PRO A 1 167 ? 30.748 -2.315 -24.402 1.00 53.41 167 PRO A N 1
ATOM 1309 C CA . PRO A 1 167 ? 31.560 -2.381 -23.182 1.00 53.41 167 PRO A CA 1
ATOM 1310 C C . PRO A 1 167 ? 31.302 -1.250 -22.175 1.00 53.41 167 PRO A C 1
ATOM 1312 O O . PRO A 1 167 ? 31.769 -1.344 -21.046 1.00 53.41 167 PRO A O 1
ATOM 1315 N N . SER A 1 168 ? 30.601 -0.182 -22.573 1.00 54.53 168 SER A N 1
ATOM 1316 C CA . SER A 1 168 ? 30.209 0.930 -21.699 1.00 54.53 168 SER A CA 1
ATOM 1317 C C . SER A 1 168 ? 28.851 0.738 -21.008 1.00 54.53 168 SER A C 1
ATOM 1319 O O . SER A 1 168 ? 28.462 1.568 -20.184 1.00 54.53 168 SER A O 1
ATOM 1321 N N . THR A 1 169 ? 28.142 -0.366 -21.285 1.00 55.66 169 THR A N 1
ATOM 1322 C CA . THR A 1 169 ? 26.882 -0.739 -20.612 1.00 55.66 169 THR A CA 1
ATOM 1323 C C . THR A 1 169 ? 27.170 -1.345 -19.238 1.00 55.66 169 THR A C 1
ATOM 1325 O O . THR A 1 169 ? 26.849 -2.496 -18.946 1.00 55.66 169 THR A O 1
ATOM 1328 N N . GLU A 1 170 ? 27.843 -0.583 -18.385 1.00 54.09 170 GLU A N 1
ATOM 1329 C CA . GLU A 1 170 ? 28.025 -0.957 -16.990 1.00 54.09 170 GLU A CA 1
ATOM 1330 C C . GLU A 1 170 ? 26.675 -0.886 -16.259 1.00 54.09 170 GLU A C 1
ATOM 1332 O O . GLU A 1 170 ? 25.805 -0.069 -16.582 1.00 54.09 170 GLU A O 1
ATOM 1337 N N . ALA A 1 171 ? 26.477 -1.760 -15.267 1.00 52.41 171 ALA A N 1
ATOM 1338 C CA . ALA A 1 171 ? 25.295 -1.708 -14.415 1.00 52.41 171 ALA A CA 1
ATOM 1339 C C . ALA A 1 171 ? 25.165 -0.300 -13.817 1.00 52.41 171 ALA A C 1
ATOM 1341 O O . ALA A 1 171 ? 26.106 0.198 -13.196 1.00 52.41 171 ALA A O 1
ATOM 1342 N N . ARG A 1 172 ? 23.993 0.334 -13.978 1.00 54.97 172 ARG A N 1
ATOM 1343 C CA . ARG A 1 172 ? 23.751 1.727 -13.551 1.00 54.97 172 ARG A CA 1
ATOM 1344 C C . ARG A 1 172 ? 24.141 1.961 -12.085 1.00 54.97 172 ARG A C 1
ATOM 1346 O O . ARG A 1 172 ? 24.571 3.059 -11.738 1.00 54.97 172 ARG A O 1
ATOM 1353 N N . PHE A 1 173 ? 24.005 0.934 -11.243 1.00 55.16 173 PHE A N 1
ATOM 1354 C CA . PHE A 1 173 ? 24.433 0.947 -9.848 1.00 55.16 173 PHE A CA 1
ATOM 1355 C C . PHE A 1 173 ? 25.197 -0.341 -9.502 1.00 55.16 173 PHE A C 1
ATOM 1357 O O . PHE A 1 173 ? 24.573 -1.351 -9.175 1.00 55.16 173 PHE A O 1
ATOM 1364 N N . PRO A 1 174 ? 26.542 -0.326 -9.498 1.00 54.19 174 PRO A N 1
ATOM 1365 C CA . PRO A 1 174 ? 27.349 -1.505 -9.171 1.00 54.19 174 PRO A CA 1
ATOM 1366 C C . PRO A 1 174 ? 27.060 -2.087 -7.777 1.00 54.19 174 PRO A C 1
ATOM 1368 O O . PRO A 1 174 ? 27.118 -3.298 -7.581 1.00 54.19 174 PRO A O 1
ATOM 1371 N N . SER A 1 175 ? 26.680 -1.247 -6.808 1.00 53.50 175 SER A N 1
ATOM 1372 C CA . SER A 1 175 ? 26.282 -1.682 -5.461 1.00 53.50 175 SER A CA 1
ATOM 1373 C C . SER A 1 175 ? 24.969 -2.473 -5.437 1.00 53.50 175 SER A C 1
ATOM 1375 O O . SER A 1 175 ? 24.795 -3.322 -4.565 1.00 53.50 175 SER A O 1
ATOM 1377 N N . ALA A 1 176 ? 24.074 -2.256 -6.408 1.00 51.62 176 ALA A N 1
ATOM 1378 C CA . ALA A 1 176 ? 22.830 -3.013 -6.559 1.00 51.62 176 ALA A CA 1
ATOM 1379 C C . ALA A 1 176 ? 23.047 -4.401 -7.191 1.00 51.62 176 ALA A C 1
ATOM 1381 O O . ALA A 1 176 ? 22.122 -5.202 -7.227 1.00 51.62 176 ALA A O 1
ATOM 1382 N N . MET A 1 177 ? 24.267 -4.709 -7.647 1.00 52.28 177 MET A N 1
ATOM 1383 C CA . MET A 1 177 ? 24.643 -6.017 -8.202 1.00 52.28 177 MET A CA 1
ATOM 1384 C C . MET A 1 177 ? 25.155 -6.994 -7.132 1.00 52.28 177 MET A C 1
ATOM 1386 O O . MET A 1 177 ? 25.434 -8.159 -7.428 1.00 52.28 177 MET A O 1
ATOM 1390 N N . CYS A 1 178 ? 25.324 -6.539 -5.884 1.00 55.66 178 CYS A N 1
ATOM 1391 C CA . CYS A 1 178 ? 25.847 -7.376 -4.812 1.00 55.66 178 CYS A CA 1
ATOM 1392 C C . CYS A 1 178 ? 24.768 -8.356 -4.339 1.00 55.66 178 CYS A C 1
ATOM 1394 O O . CYS A 1 178 ? 23.881 -8.015 -3.557 1.00 55.66 178 CYS A O 1
ATOM 1396 N N . ARG A 1 179 ? 24.840 -9.597 -4.829 1.00 56.00 179 ARG A N 1
ATOM 1397 C CA . ARG A 1 179 ? 23.956 -10.672 -4.377 1.00 56.00 179 ARG A CA 1
ATOM 1398 C C . ARG A 1 179 ? 24.315 -11.040 -2.933 1.00 56.00 179 ARG A C 1
ATOM 1400 O O . ARG A 1 179 ? 25.483 -11.353 -2.678 1.00 56.00 179 ARG A O 1
ATOM 1407 N N . PRO A 1 180 ? 23.346 -11.084 -2.000 1.00 57.06 180 PRO A N 1
ATOM 1408 C CA . PRO A 1 180 ? 23.568 -11.727 -0.713 1.00 57.06 180 PRO A CA 1
ATOM 1409 C C . PRO A 1 180 ? 24.089 -13.143 -0.969 1.00 57.06 180 PRO A C 1
ATOM 1411 O O . PRO A 1 180 ? 23.567 -13.846 -1.844 1.00 57.06 180 PRO A O 1
ATOM 1414 N N . LYS A 1 181 ? 25.139 -13.565 -0.254 1.00 54.44 181 LYS A N 1
ATOM 1415 C CA . LYS A 1 181 ? 25.622 -14.950 -0.341 1.00 54.44 181 LYS A CA 1
ATOM 1416 C C . LYS A 1 181 ? 24.423 -15.848 -0.053 1.00 54.44 181 LYS A C 1
ATOM 1418 O O . LYS A 1 181 ? 23.853 -15.749 1.026 1.00 54.44 181 LYS A O 1
ATOM 1423 N N . GLN A 1 182 ? 24.009 -16.662 -1.026 1.00 51.31 182 GLN A N 1
ATOM 1424 C CA . GLN A 1 182 ? 22.866 -17.557 -0.864 1.00 51.31 182 GLN A CA 1
ATOM 1425 C C . GLN A 1 182 ? 23.125 -18.458 0.343 1.00 51.31 182 GLN A C 1
ATOM 1427 O O . GLN A 1 182 ? 23.911 -19.403 0.265 1.00 51.31 182 GLN A O 1
ATOM 1432 N N . GLN A 1 183 ? 22.482 -18.153 1.465 1.00 46.69 183 GLN A N 1
ATOM 1433 C CA . GLN A 1 183 ? 22.437 -19.053 2.599 1.00 46.69 183 GLN A CA 1
ATOM 1434 C C . GLN A 1 183 ? 21.613 -20.245 2.117 1.00 46.69 183 GLN A C 1
ATOM 1436 O O . GLN A 1 183 ? 20.441 -20.105 1.767 1.00 46.69 183 GLN A O 1
ATOM 1441 N N . GLN A 1 184 ? 22.270 -21.396 1.969 1.00 43.38 184 GLN A N 1
ATOM 1442 C CA . GLN A 1 184 ? 21.648 -22.658 1.578 1.00 43.38 184 GLN A CA 1
ATOM 1443 C C . GLN A 1 184 ? 20.711 -23.118 2.703 1.00 43.38 184 GLN A C 1
ATOM 1445 O O . GLN A 1 184 ? 21.028 -24.035 3.452 1.00 43.38 184 GLN A O 1
ATOM 1450 N N . SER A 1 185 ? 19.565 -22.463 2.867 1.00 46.38 185 SER A N 1
ATOM 1451 C CA . SER A 1 185 ? 18.469 -22.990 3.665 1.00 46.38 185 SER A CA 1
ATOM 1452 C C . SER A 1 185 ? 17.540 -23.769 2.732 1.00 46.38 185 SER A C 1
ATOM 1454 O O . SER A 1 185 ? 17.193 -23.330 1.634 1.00 46.38 185 SER A O 1
ATOM 1456 N N . ASN A 1 186 ? 17.146 -24.971 3.155 1.00 49.12 186 ASN A N 1
ATOM 1457 C CA . ASN A 1 186 ? 16.288 -25.892 2.398 1.00 49.12 186 ASN A CA 1
ATOM 1458 C C . ASN A 1 186 ? 14.862 -25.354 2.130 1.00 49.12 186 ASN A C 1
ATOM 1460 O O . ASN A 1 186 ? 14.045 -26.062 1.546 1.00 49.12 186 ASN A O 1
ATOM 1464 N N . ALA A 1 187 ? 14.553 -24.114 2.520 1.00 56.47 187 ALA A N 1
ATOM 1465 C CA . ALA A 1 187 ? 13.283 -23.451 2.269 1.00 56.47 187 ALA A CA 1
ATOM 1466 C C . ALA A 1 187 ? 13.540 -22.061 1.664 1.00 56.47 187 ALA A C 1
ATOM 1468 O O . ALA A 1 187 ? 13.850 -21.106 2.372 1.00 56.47 187 ALA A O 1
ATOM 1469 N N . LYS A 1 188 ? 13.422 -21.941 0.335 1.00 67.69 188 LYS A N 1
ATOM 1470 C CA . LYS A 1 188 ? 13.530 -20.645 -0.349 1.00 67.69 188 LYS A CA 1
ATOM 1471 C C . LYS A 1 188 ? 12.298 -19.800 -0.023 1.00 67.69 188 LYS A C 1
ATOM 1473 O O . LYS A 1 188 ? 11.215 -20.067 -0.536 1.00 67.69 188 LYS A O 1
ATOM 1478 N N . VAL A 1 189 ? 12.466 -18.784 0.817 1.00 73.94 189 VAL A N 1
ATOM 1479 C CA . VAL A 1 189 ? 11.462 -17.732 1.015 1.00 73.94 189 VAL A CA 1
ATOM 1480 C C . VAL A 1 189 ? 11.389 -16.898 -0.267 1.00 73.94 189 VAL A C 1
ATOM 1482 O O . VAL A 1 189 ? 12.417 -16.440 -0.767 1.00 73.94 189 VAL A O 1
ATOM 1485 N N . GLY A 1 190 ? 10.190 -16.721 -0.824 1.00 80.12 190 GLY A N 1
ATOM 1486 C CA . GLY A 1 190 ? 9.986 -15.828 -1.966 1.00 80.12 190 GLY A CA 1
ATOM 1487 C C . GLY A 1 190 ? 10.308 -14.375 -1.598 1.00 80.12 190 GLY A C 1
ATOM 1488 O O . GLY A 1 190 ? 9.995 -13.942 -0.490 1.00 80.12 190 GLY A O 1
ATOM 1489 N N . ILE A 1 191 ? 10.908 -13.611 -2.519 1.00 82.25 191 ILE A N 1
ATOM 1490 C CA . ILE A 1 191 ? 11.349 -12.223 -2.272 1.00 82.25 191 ILE A CA 1
ATOM 1491 C C . ILE A 1 191 ? 10.203 -11.349 -1.737 1.00 82.25 191 ILE A C 1
ATOM 1493 O O . ILE A 1 191 ? 10.404 -10.551 -0.824 1.00 82.25 191 ILE A O 1
ATOM 1497 N N . TYR A 1 192 ? 8.987 -11.532 -2.259 1.00 87.75 192 TYR A N 1
ATOM 1498 C CA . TYR A 1 192 ? 7.808 -10.766 -1.853 1.00 87.75 192 TYR A CA 1
ATOM 1499 C C . TYR A 1 192 ? 6.941 -11.477 -0.810 1.00 87.75 192 TYR A C 1
ATOM 1501 O O . TYR A 1 192 ? 5.894 -10.953 -0.441 1.00 87.75 192 TYR A O 1
ATOM 1509 N N . GLN A 1 193 ? 7.362 -12.629 -0.277 1.00 88.62 193 GLN A N 1
ATOM 1510 C CA . GLN A 1 193 ? 6.565 -13.360 0.710 1.00 88.62 193 GLN A CA 1
ATOM 1511 C C . GLN A 1 193 ? 6.265 -12.501 1.945 1.00 88.62 193 GLN A C 1
ATOM 1513 O O . GLN A 1 193 ? 5.122 -12.426 2.383 1.00 88.62 193 GLN A O 1
ATOM 1518 N N . LEU A 1 194 ? 7.275 -11.808 2.480 1.00 87.69 194 LEU A N 1
ATOM 1519 C CA . LEU A 1 194 ? 7.098 -10.931 3.641 1.00 87.69 194 LEU A CA 1
ATOM 1520 C C . LEU A 1 194 ? 6.177 -9.743 3.320 1.00 87.69 194 LEU A C 1
ATOM 1522 O O . LEU A 1 194 ? 5.379 -9.327 4.155 1.00 87.69 194 LEU A O 1
ATOM 1526 N N . PHE A 1 195 ? 6.259 -9.225 2.092 1.00 91.50 195 PHE A N 1
ATOM 1527 C CA . PHE A 1 195 ? 5.381 -8.160 1.617 1.00 91.50 195 PHE A CA 1
ATOM 1528 C C . PHE A 1 195 ? 3.922 -8.626 1.547 1.00 91.50 195 PHE A C 1
ATOM 1530 O O . PHE A 1 195 ? 3.039 -7.906 2.000 1.00 91.50 195 PHE A O 1
ATOM 1537 N N . ILE A 1 196 ? 3.665 -9.850 1.078 1.00 94.38 196 ILE A N 1
ATOM 1538 C CA . ILE A 1 196 ? 2.323 -10.452 1.076 1.00 94.38 196 ILE A CA 1
ATOM 1539 C C . ILE A 1 196 ? 1.784 -10.610 2.500 1.00 94.38 196 ILE A C 1
ATOM 1541 O O . ILE A 1 196 ? 0.634 -10.262 2.762 1.00 94.38 196 ILE A O 1
ATOM 1545 N N . GLU A 1 197 ? 2.605 -11.072 3.445 1.00 93.00 197 GLU A N 1
ATOM 1546 C CA . GLU A 1 197 ? 2.166 -11.167 4.842 1.00 93.00 197 GLU A CA 1
ATOM 1547 C C . GLU A 1 197 ? 1.893 -9.787 5.461 1.00 93.00 197 GLU A C 1
ATOM 1549 O O . GLU A 1 197 ? 0.939 -9.638 6.228 1.00 93.00 197 GLU A O 1
ATOM 1554 N N . LEU A 1 198 ? 2.658 -8.757 5.081 1.00 94.50 198 LEU A N 1
ATOM 1555 C CA . LEU A 1 198 ? 2.409 -7.372 5.488 1.00 94.50 198 LEU A CA 1
ATOM 1556 C C . LEU A 1 198 ? 1.106 -6.816 4.897 1.00 94.50 198 LEU A C 1
ATOM 1558 O O . LEU A 1 198 ? 0.392 -6.079 5.581 1.00 94.50 198 LEU A O 1
ATOM 1562 N N . ILE A 1 199 ? 0.772 -7.173 3.654 1.00 97.00 199 ILE A N 1
ATOM 1563 C CA . ILE A 1 199 ? -0.511 -6.822 3.039 1.00 97.00 199 ILE A CA 1
ATOM 1564 C C . ILE A 1 199 ? -1.656 -7.408 3.867 1.00 97.00 199 ILE A C 1
ATOM 1566 O O . ILE A 1 199 ? -2.516 -6.653 4.316 1.00 97.00 199 ILE A O 1
ATOM 1570 N N . LYS A 1 200 ? -1.631 -8.717 4.141 1.00 96.12 200 LYS A N 1
ATOM 1571 C CA . LYS A 1 200 ? -2.675 -9.398 4.926 1.00 96.12 200 LYS A CA 1
ATOM 1572 C C . LYS A 1 200 ? -2.850 -8.784 6.315 1.00 96.12 200 LYS A C 1
ATOM 1574 O O . LYS A 1 200 ? -3.971 -8.541 6.761 1.00 96.12 200 LYS A O 1
ATOM 1579 N N . LEU A 1 201 ? -1.742 -8.468 6.988 1.00 96.38 201 LEU A N 1
ATOM 1580 C CA . LEU A 1 201 ? -1.781 -7.759 8.267 1.00 96.38 201 LEU A CA 1
ATOM 1581 C C . LEU A 1 201 ? -2.421 -6.373 8.126 1.00 96.38 201 LEU A C 1
ATOM 1583 O O . LEU A 1 201 ? -3.186 -5.945 8.989 1.00 96.38 201 LEU A O 1
ATOM 1587 N N . SER A 1 202 ? -2.124 -5.673 7.031 1.00 97.25 202 SER A N 1
ATOM 1588 C CA . SER A 1 202 ? -2.698 -4.361 6.740 1.00 97.25 202 SER A CA 1
ATOM 1589 C C . SER A 1 202 ? -4.209 -4.445 6.520 1.00 97.25 202 SER A C 1
ATOM 1591 O O . SER A 1 202 ? -4.931 -3.567 6.981 1.00 97.25 202 SER A O 1
ATOM 1593 N N . GLU A 1 203 ? -4.722 -5.501 5.887 1.00 97.12 203 GLU A N 1
ATOM 1594 C CA . GLU A 1 203 ? -6.171 -5.721 5.758 1.00 97.12 203 GLU A CA 1
ATOM 1595 C C . GLU A 1 203 ? -6.840 -5.823 7.138 1.00 97.12 203 GLU A C 1
ATOM 1597 O O . GLU A 1 203 ? -7.845 -5.158 7.403 1.00 97.12 203 GLU A O 1
ATOM 1602 N N . ILE A 1 204 ? -6.237 -6.576 8.066 1.00 97.06 204 ILE A N 1
ATOM 1603 C CA . ILE A 1 204 ? -6.712 -6.666 9.455 1.00 97.06 204 ILE A CA 1
ATOM 1604 C C . ILE A 1 204 ? -6.634 -5.296 10.147 1.00 97.06 204 ILE A C 1
ATOM 1606 O O . ILE A 1 204 ? -7.594 -4.874 10.795 1.00 97.06 204 ILE A O 1
ATOM 1610 N N . LEU A 1 205 ? -5.533 -4.559 9.967 1.00 97.19 205 LEU A N 1
ATOM 1611 C CA . LEU A 1 205 ? -5.387 -3.195 10.479 1.00 97.19 205 LEU A CA 1
ATOM 1612 C C . LEU A 1 205 ? -6.485 -2.263 9.943 1.00 97.19 205 LEU A C 1
ATOM 1614 O O . LEU A 1 205 ? -7.048 -1.483 10.707 1.00 97.19 205 LEU A O 1
ATOM 1618 N N . GLY A 1 206 ? -6.842 -2.366 8.662 1.00 96.75 206 GLY A N 1
ATOM 1619 C CA . GLY A 1 206 ? -7.948 -1.618 8.063 1.00 96.75 206 GLY A CA 1
ATOM 1620 C C . GLY A 1 206 ? -9.273 -1.874 8.786 1.00 96.75 206 GLY A C 1
ATOM 1621 O O . GLY A 1 206 ? -9.954 -0.923 9.182 1.00 96.75 206 GLY A O 1
ATOM 1622 N 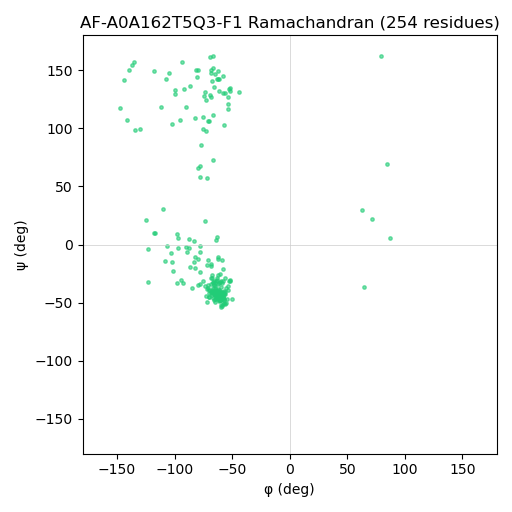N . ARG A 1 207 ? -9.585 -3.147 9.060 1.00 96.25 207 ARG A N 1
ATOM 1623 C CA . ARG A 1 207 ? -10.785 -3.553 9.815 1.00 96.25 207 ARG A CA 1
ATOM 1624 C C . ARG A 1 207 ? -10.769 -3.036 11.252 1.00 96.25 207 ARG A C 1
ATOM 1626 O O . ARG A 1 207 ? -11.795 -2.553 11.726 1.00 96.25 207 ARG A O 1
ATOM 1633 N N . ILE A 1 208 ? -9.615 -3.062 11.926 1.00 96.12 208 ILE A N 1
ATOM 1634 C CA . ILE A 1 208 ? -9.437 -2.459 13.259 1.00 96.12 208 ILE A CA 1
ATOM 1635 C C . ILE A 1 208 ? -9.763 -0.962 13.205 1.00 96.12 208 ILE A C 1
ATOM 1637 O O . ILE A 1 208 ? -10.592 -0.469 13.975 1.00 96.12 208 ILE A O 1
ATOM 1641 N N . LEU A 1 209 ? -9.138 -0.227 12.280 1.00 95.50 209 LEU A N 1
ATOM 1642 C CA . LEU A 1 209 ? -9.301 1.222 12.164 1.00 95.50 209 LEU A CA 1
ATOM 1643 C C . LEU A 1 209 ? -10.760 1.605 11.900 1.00 95.50 209 LEU A C 1
ATOM 1645 O O . LEU A 1 209 ? -11.301 2.490 12.566 1.00 95.50 209 LEU A O 1
ATOM 1649 N N . GLN A 1 210 ? -11.416 0.916 10.969 1.00 94.31 210 GLN A N 1
ATOM 1650 C CA . GLN A 1 210 ? -12.809 1.181 10.619 1.00 94.31 210 GLN A CA 1
ATOM 1651 C C . GLN A 1 210 ? -13.782 0.767 11.727 1.00 94.31 210 GLN A C 1
ATOM 1653 O O . GLN A 1 210 ? -14.691 1.531 12.070 1.00 94.31 210 GLN A O 1
ATOM 1658 N N . GLY A 1 211 ? -13.576 -0.424 12.286 1.00 93.25 211 GLY A N 1
ATOM 1659 C CA . GLY A 1 211 ? -14.512 -1.096 13.175 1.00 93.25 211 GLY A CA 1
ATOM 1660 C C . GLY A 1 211 ? -14.404 -0.725 14.651 1.00 93.25 211 GLY A C 1
ATOM 1661 O O . GLY A 1 211 ? -15.372 -0.918 15.380 1.00 93.25 211 GLY A O 1
ATOM 1662 N N . LEU A 1 212 ? -13.276 -0.159 15.092 1.00 93.56 212 LEU A N 1
ATOM 1663 C CA . LEU A 1 212 ? -13.064 0.238 16.491 1.00 93.56 212 LEU A CA 1
ATOM 1664 C C . LEU A 1 212 ? -12.708 1.720 16.655 1.00 93.56 212 LEU A C 1
ATOM 1666 O O . LEU A 1 212 ? -13.079 2.337 17.655 1.00 93.56 212 LEU A O 1
ATOM 1670 N N . TYR A 1 213 ? -12.006 2.320 15.688 1.00 92.31 213 TYR A N 1
ATOM 1671 C CA . TYR A 1 213 ? -11.416 3.652 15.872 1.00 92.31 213 TYR A CA 1
ATOM 1672 C C . TYR A 1 213 ? -12.178 4.796 15.199 1.00 92.31 213 TYR A C 1
ATOM 1674 O O . TYR A 1 213 ? -11.964 5.954 15.573 1.00 92.31 213 TYR A O 1
ATOM 1682 N N . THR A 1 214 ? -13.105 4.518 14.277 1.00 94.00 214 THR A N 1
ATOM 1683 C CA . THR A 1 214 ? -13.944 5.576 13.691 1.00 94.00 214 THR A CA 1
ATOM 1684 C C . THR A 1 214 ? -14.887 6.191 14.734 1.00 94.00 214 THR A C 1
ATOM 1686 O O . THR A 1 214 ? -15.314 5.504 15.664 1.00 94.00 214 THR A O 1
ATOM 1689 N N . PRO A 1 215 ? -15.291 7.471 14.593 1.00 93.94 215 PRO A N 1
ATOM 1690 C CA . PRO A 1 215 ? -16.239 8.093 15.523 1.00 93.94 215 PRO A CA 1
ATOM 1691 C C . PRO A 1 215 ? -17.551 7.310 15.657 1.00 93.94 215 PRO A C 1
ATOM 1693 O O . PRO A 1 215 ? -18.100 7.185 16.750 1.00 93.94 215 PRO A O 1
ATOM 1696 N N . LYS A 1 216 ? -18.032 6.741 14.543 1.00 93.25 216 LYS A N 1
ATOM 1697 C CA . LYS A 1 216 ? -19.242 5.917 14.521 1.00 93.25 216 LYS A CA 1
ATOM 1698 C C . LYS A 1 216 ? -19.021 4.579 15.227 1.00 93.25 216 LYS A C 1
ATOM 1700 O O . LYS A 1 216 ? -19.852 4.211 16.049 1.00 93.25 216 LYS A O 1
ATOM 1705 N N . ALA A 1 217 ? -17.907 3.897 14.957 1.00 93.06 217 ALA A N 1
ATOM 1706 C CA . ALA A 1 217 ? -17.547 2.659 15.644 1.00 93.06 217 ALA A CA 1
ATOM 1707 C C . ALA A 1 217 ? -17.434 2.848 17.158 1.00 93.06 217 ALA A C 1
ATOM 1709 O O . ALA A 1 217 ? -18.025 2.085 17.911 1.00 93.06 217 ALA A O 1
ATOM 1710 N N . LYS A 1 218 ? -16.759 3.911 17.611 1.00 93.19 218 LYS A N 1
ATOM 1711 C CA . LYS A 1 218 ? -16.641 4.230 19.040 1.00 93.19 218 LYS A CA 1
ATOM 1712 C C . LYS A 1 218 ? -18.001 4.431 19.696 1.00 93.19 218 LYS A C 1
ATOM 1714 O O . LYS A 1 218 ? -18.234 3.912 20.781 1.00 93.19 218 LYS A O 1
ATOM 1719 N N . LYS A 1 219 ? -18.911 5.153 19.035 1.00 94.75 219 LYS A N 1
ATOM 1720 C CA . LYS A 1 219 ? -20.275 5.345 19.540 1.00 94.75 219 LYS A CA 1
ATOM 1721 C C . LYS A 1 219 ? -21.022 4.013 19.663 1.00 94.75 219 LYS A C 1
ATOM 1723 O O . LYS A 1 219 ? -21.592 3.744 20.712 1.00 94.75 219 LYS A O 1
ATOM 1728 N N . VAL A 1 220 ? -20.974 3.177 18.626 1.00 93.88 220 VAL A N 1
ATOM 1729 C CA . VAL A 1 220 ? -21.606 1.847 18.643 1.00 93.88 220 VAL A CA 1
ATOM 1730 C C . VAL A 1 220 ? -20.996 0.962 19.731 1.00 93.88 220 VAL A C 1
ATOM 1732 O O . VAL A 1 220 ? -21.738 0.347 20.485 1.00 93.88 220 VAL A O 1
ATOM 1735 N N . GLY A 1 221 ? -19.670 0.955 19.878 1.00 92.62 221 GLY A N 1
ATOM 1736 C CA . GLY A 1 221 ? -18.978 0.187 20.914 1.00 92.62 221 GLY A CA 1
ATOM 1737 C C . GLY A 1 221 ? -19.341 0.619 22.337 1.00 92.62 221 GLY A C 1
ATOM 1738 O O . GLY A 1 221 ? -19.436 -0.227 23.219 1.00 92.62 221 GLY A O 1
ATOM 1739 N N . LEU A 1 222 ? -19.609 1.911 22.563 1.00 92.44 222 LEU A N 1
ATOM 1740 C CA . LEU A 1 222 ? -20.100 2.414 23.853 1.00 92.44 222 LEU A CA 1
ATOM 1741 C C . LEU A 1 222 ? -21.555 2.008 24.136 1.00 92.44 222 LEU A C 1
ATOM 1743 O O . LEU A 1 222 ? -21.906 1.787 25.291 1.00 92.44 222 LEU A O 1
ATOM 1747 N N . GLU A 1 223 ? -22.402 1.936 23.107 1.00 94.12 223 GLU A N 1
ATOM 1748 C CA . GLU A 1 223 ? -23.833 1.625 23.247 1.00 94.12 223 GLU A CA 1
ATOM 1749 C C . GLU A 1 223 ? -24.119 0.115 23.296 1.00 94.12 223 GLU A C 1
ATOM 1751 O O . GLU A 1 223 ? -25.018 -0.317 24.013 1.00 94.12 223 GLU A O 1
ATOM 1756 N N . GLN A 1 224 ? -23.386 -0.683 22.517 1.00 92.56 224 GLN A N 1
ATOM 1757 C CA . GLN A 1 224 ? -23.693 -2.092 22.235 1.00 92.56 224 GLN A CA 1
ATOM 1758 C C . GLN A 1 224 ? -22.552 -3.051 22.608 1.00 92.56 224 GLN A C 1
ATOM 1760 O O . GLN A 1 224 ? -22.720 -4.264 22.500 1.00 92.56 224 GLN A O 1
ATOM 1765 N N . GLY A 1 225 ? -21.405 -2.528 23.053 1.00 91.19 225 GLY A N 1
ATOM 1766 C CA . GLY A 1 225 ? -20.182 -3.304 23.241 1.00 91.19 225 GLY A CA 1
ATOM 1767 C C . GLY A 1 225 ? -19.436 -3.552 21.926 1.00 91.19 225 GLY A C 1
ATOM 1768 O O . GLY A 1 225 ? -19.971 -3.399 20.828 1.00 91.19 225 GLY A O 1
ATOM 1769 N N . SER A 1 226 ? -18.161 -3.922 22.036 1.00 93.62 226 SER A N 1
ATOM 1770 C CA . SER A 1 226 ? -17.286 -4.232 20.896 1.00 93.62 226 SER A CA 1
ATOM 1771 C C . SER A 1 226 ? -16.805 -5.685 20.887 1.00 93.62 226 SER A C 1
ATOM 1773 O O . SER A 1 226 ? -15.923 -6.028 20.107 1.00 93.62 226 SER A O 1
ATOM 1775 N N . ASP A 1 227 ? -17.362 -6.545 21.742 1.00 93.50 227 ASP A N 1
ATOM 1776 C CA . ASP A 1 227 ? -16.838 -7.897 21.970 1.00 93.50 227 ASP A CA 1
ATOM 1777 C C . ASP A 1 227 ? -16.843 -8.738 20.692 1.00 93.50 227 ASP A C 1
ATOM 1779 O O . ASP A 1 227 ? -15.832 -9.338 20.349 1.00 93.50 227 ASP A O 1
ATOM 1783 N N . ALA A 1 228 ? -17.937 -8.705 19.924 1.00 92.88 228 ALA A N 1
ATOM 1784 C CA . ALA A 1 228 ? -18.062 -9.489 18.696 1.00 92.88 228 ALA A CA 1
ATOM 1785 C C . ALA A 1 228 ? -16.973 -9.150 17.665 1.00 92.88 228 ALA A C 1
ATOM 1787 O O . ALA A 1 228 ? -16.334 -10.046 17.111 1.00 92.88 228 ALA A O 1
ATOM 1788 N N . ILE A 1 229 ? -16.730 -7.856 17.432 1.00 94.19 229 ILE A N 1
ATOM 1789 C CA . ILE A 1 229 ? -15.697 -7.419 16.490 1.00 94.19 229 ILE A CA 1
ATOM 1790 C C . ILE A 1 229 ? -14.292 -7.677 17.041 1.00 94.19 229 ILE A C 1
ATOM 1792 O O . ILE A 1 229 ? -13.417 -8.090 16.287 1.00 94.19 229 ILE A O 1
ATOM 1796 N N . VAL A 1 230 ? -14.068 -7.503 18.346 1.00 95.06 230 VAL A N 1
ATOM 1797 C CA . VAL A 1 230 ? -12.774 -7.799 18.976 1.00 95.06 230 VAL A CA 1
ATOM 1798 C C . VAL A 1 230 ? -12.450 -9.288 18.873 1.00 95.06 230 VAL A C 1
ATOM 1800 O O . VAL A 1 230 ? -11.351 -9.625 18.451 1.00 95.06 230 VAL A O 1
ATOM 1803 N N . THR A 1 231 ? -13.400 -10.180 19.168 1.00 96.19 231 THR A N 1
ATOM 1804 C CA . THR A 1 231 ? -13.218 -11.632 19.016 1.00 96.19 231 THR A CA 1
ATOM 1805 C C . THR A 1 231 ? -12.935 -12.018 17.566 1.00 96.19 231 THR A C 1
ATOM 1807 O O . THR A 1 231 ? -12.051 -12.831 17.308 1.00 96.19 231 THR A O 1
ATOM 1810 N N . GLN A 1 232 ? -13.641 -11.418 16.604 1.00 96.00 232 GLN A N 1
ATOM 1811 C CA . GLN A 1 232 ? -13.378 -11.661 15.186 1.00 96.00 232 GLN A CA 1
ATOM 1812 C C . GLN A 1 232 ? -11.962 -11.220 14.783 1.00 96.00 232 GLN A C 1
ATOM 1814 O O . GLN A 1 232 ? -11.268 -11.949 14.077 1.00 96.00 232 GLN A O 1
ATOM 1819 N N . LEU A 1 233 ? -11.529 -10.037 15.222 1.00 95.69 233 LEU A N 1
ATOM 1820 C CA . LEU A 1 233 ? -10.201 -9.500 14.919 1.00 95.69 233 LEU A CA 1
ATOM 1821 C C . LEU A 1 233 ? -9.084 -10.313 15.585 1.00 95.69 233 LEU A C 1
ATOM 1823 O O . LEU A 1 233 ? -8.070 -10.579 14.946 1.00 95.69 233 LEU A O 1
ATOM 1827 N N . ASP A 1 234 ? -9.282 -10.741 16.833 1.00 95.56 234 ASP A N 1
ATOM 1828 C CA . ASP A 1 234 ? -8.354 -11.614 17.560 1.00 95.56 234 ASP A CA 1
ATOM 1829 C C . ASP A 1 234 ? -8.169 -12.956 16.840 1.00 95.56 234 ASP A C 1
ATOM 1831 O O . ASP A 1 234 ? -7.041 -13.408 16.625 1.00 95.56 234 ASP A O 1
ATOM 1835 N N . HIS A 1 235 ? -9.269 -13.541 16.359 1.00 95.69 235 HIS A N 1
ATOM 1836 C CA . HIS A 1 235 ? -9.224 -14.752 15.550 1.00 95.69 235 HIS A CA 1
ATOM 1837 C C . HIS A 1 235 ? -8.443 -14.542 14.245 1.00 95.69 235 HIS A C 1
ATOM 1839 O O . HIS A 1 235 ? -7.526 -15.309 13.968 1.00 95.69 235 HIS A O 1
ATOM 1845 N N . GLN A 1 236 ? -8.718 -13.470 13.492 1.00 94.88 236 GLN A N 1
ATOM 1846 C CA . GLN A 1 236 ? -7.999 -13.167 12.245 1.00 94.88 236 GLN A CA 1
ATOM 1847 C C . GLN A 1 236 ? -6.498 -12.935 12.463 1.00 94.88 236 GLN A C 1
ATOM 1849 O O . GLN A 1 236 ? -5.678 -13.414 11.682 1.00 94.88 236 GLN A O 1
ATOM 1854 N N . LEU A 1 237 ? -6.119 -12.212 13.523 1.00 93.94 237 LEU A N 1
ATOM 1855 C CA . LEU A 1 237 ? -4.711 -12.006 13.881 1.00 93.94 237 LEU A CA 1
ATOM 1856 C C . LEU A 1 237 ? -4.028 -13.320 14.252 1.00 93.94 237 LEU A C 1
ATOM 1858 O O . LEU A 1 237 ? -2.874 -13.544 13.886 1.00 93.94 237 LEU A O 1
ATOM 1862 N N . THR A 1 238 ? -4.743 -14.187 14.964 1.00 92.19 238 THR A N 1
ATOM 1863 C CA . THR A 1 238 ? -4.268 -15.513 15.353 1.00 92.19 238 THR A CA 1
ATOM 1864 C C . THR A 1 238 ? -4.056 -16.398 14.127 1.00 92.19 238 THR A C 1
ATOM 1866 O O . THR A 1 238 ? -2.974 -16.960 13.962 1.00 92.19 238 THR A O 1
ATOM 1869 N N . GLU A 1 239 ? -5.041 -16.472 13.231 1.00 93.25 239 GLU A N 1
ATOM 1870 C CA . GLU A 1 239 ? -4.941 -17.209 11.968 1.00 93.25 239 GLU A CA 1
ATOM 1871 C C . GLU A 1 239 ? -3.791 -16.696 11.102 1.00 93.25 239 GLU A C 1
ATOM 1873 O O . GLU A 1 239 ? -2.984 -17.490 10.627 1.00 93.25 239 GLU A O 1
ATOM 1878 N N . TRP A 1 240 ? -3.659 -15.377 10.952 1.00 92.88 240 TRP A N 1
ATOM 1879 C CA . TRP A 1 240 ? -2.542 -14.771 10.230 1.00 92.88 240 TRP A CA 1
ATOM 1880 C C . TRP A 1 240 ? -1.192 -15.142 10.857 1.00 92.88 240 TRP A C 1
ATOM 1882 O O . TRP A 1 240 ? -0.290 -15.598 10.157 1.00 92.88 240 TRP A O 1
ATOM 1892 N N . ARG A 1 241 ? -1.061 -15.024 12.186 1.00 87.00 241 ARG A N 1
ATOM 1893 C CA . ARG A 1 241 ? 0.174 -15.344 12.916 1.00 87.00 241 ARG A CA 1
ATOM 1894 C C . ARG A 1 241 ? 0.589 -16.804 12.732 1.00 87.00 241 ARG A C 1
ATOM 1896 O O . ARG A 1 241 ? 1.772 -17.074 12.542 1.00 87.00 241 ARG A O 1
ATOM 1903 N N . PHE A 1 242 ? -0.355 -17.739 12.804 1.00 86.31 242 PHE A N 1
ATOM 1904 C CA . PHE A 1 242 ? -0.068 -19.167 12.635 1.00 86.31 242 PHE A CA 1
ATOM 1905 C C . PHE A 1 242 ? 0.022 -19.599 11.166 1.00 86.31 242 PHE A C 1
ATOM 1907 O O . PHE A 1 242 ? 0.649 -20.614 10.872 1.00 86.31 242 PHE A O 1
ATOM 1914 N N . GLY A 1 243 ? -0.542 -18.815 10.247 1.00 84.31 243 GLY A N 1
ATOM 1915 C CA . GLY A 1 243 ? -0.475 -19.025 8.803 1.00 84.31 243 GLY A CA 1
ATOM 1916 C C . GLY A 1 243 ? 0.845 -18.598 8.155 1.00 84.31 243 GLY A C 1
ATOM 1917 O O . GLY A 1 243 ? 1.001 -18.780 6.946 1.00 84.31 243 GLY A O 1
ATOM 1918 N N . PHE A 1 244 ? 1.801 -18.051 8.919 1.00 81.19 244 PHE A N 1
ATOM 1919 C CA . PHE A 1 244 ? 3.123 -17.706 8.394 1.00 81.19 244 PHE A CA 1
ATOM 1920 C C . PHE A 1 244 ? 3.798 -18.934 7.771 1.00 81.19 244 PHE A C 1
ATOM 1922 O O . PHE A 1 244 ? 3.902 -19.962 8.444 1.00 81.19 244 PHE A O 1
ATOM 1929 N N . PRO A 1 245 ? 4.337 -18.839 6.542 1.00 78.38 245 PRO A N 1
ATOM 1930 C CA . PRO A 1 245 ? 5.119 -19.917 5.952 1.00 78.38 245 PRO A CA 1
ATOM 1931 C C . PRO A 1 245 ? 6.240 -20.369 6.893 1.00 78.38 245 PRO A C 1
ATOM 1933 O O . PRO A 1 245 ? 6.980 -19.532 7.413 1.00 78.38 245 PRO A O 1
ATOM 1936 N N . GLU A 1 246 ? 6.422 -21.684 7.070 1.00 71.62 246 GLU A N 1
ATOM 1937 C CA . GLU A 1 246 ? 7.484 -22.226 7.937 1.00 71.62 246 GLU A CA 1
ATOM 1938 C C . GLU A 1 246 ? 8.869 -21.667 7.587 1.00 71.62 246 GLU A C 1
ATOM 1940 O O . GLU A 1 246 ? 9.713 -21.491 8.460 1.00 71.62 246 GLU A O 1
ATOM 1945 N N . ALA A 1 247 ? 9.086 -21.365 6.305 1.00 68.81 247 ALA A N 1
ATOM 1946 C CA . ALA A 1 247 ? 10.309 -20.764 5.797 1.00 68.81 247 ALA A CA 1
ATOM 1947 C C . ALA A 1 247 ? 10.610 -19.397 6.440 1.00 68.81 247 ALA A C 1
ATOM 1949 O O . ALA A 1 247 ? 11.768 -19.113 6.711 1.00 68.81 247 ALA A O 1
ATOM 1950 N N . LEU A 1 248 ? 9.585 -18.582 6.721 1.00 71.00 248 LEU A N 1
ATOM 1951 C CA . LEU A 1 248 ? 9.724 -17.307 7.432 1.00 71.00 248 LEU A CA 1
ATOM 1952 C C . LEU A 1 248 ? 9.841 -17.496 8.946 1.00 71.00 248 LEU A C 1
ATOM 1954 O O . LEU A 1 248 ? 10.578 -16.761 9.588 1.00 71.00 248 LEU A O 1
ATOM 1958 N N . GLN A 1 249 ? 9.153 -18.488 9.519 1.00 70.12 249 GLN A N 1
ATOM 1959 C CA . GLN A 1 249 ? 9.251 -18.786 10.956 1.00 70.12 249 GLN A CA 1
ATOM 1960 C C . GLN A 1 249 ? 10.643 -19.300 11.353 1.00 70.12 249 GLN A C 1
ATOM 1962 O O . GLN A 1 249 ? 11.097 -19.074 12.470 1.00 70.12 249 GLN A O 1
ATOM 1967 N N . LYS A 1 250 ? 11.298 -20.024 10.438 1.00 70.25 250 LYS A N 1
ATOM 1968 C CA . LYS A 1 250 ? 12.633 -20.617 10.608 1.00 70.25 250 LYS A CA 1
ATOM 1969 C C . LYS A 1 250 ? 13.748 -19.760 10.004 1.00 70.25 250 LYS A C 1
ATOM 1971 O O . LYS A 1 250 ? 14.906 -20.167 10.071 1.00 70.25 250 LYS A O 1
ATOM 1976 N N . ALA A 1 251 ? 13.414 -18.639 9.364 1.00 64.19 251 ALA A N 1
ATOM 1977 C CA . ALA A 1 251 ? 14.410 -17.732 8.820 1.00 64.19 251 ALA A CA 1
ATOM 1978 C C . ALA A 1 251 ? 15.109 -17.023 9.982 1.00 64.19 251 ALA A C 1
ATOM 1980 O O . ALA A 1 251 ? 14.535 -16.152 10.632 1.00 64.19 251 ALA A O 1
ATOM 1981 N N . ASP A 1 252 ? 16.348 -17.428 10.239 1.00 56.53 252 ASP A N 1
ATOM 1982 C CA . ASP A 1 252 ? 17.269 -16.693 11.094 1.00 56.53 252 ASP A CA 1
ATOM 1983 C C . ASP A 1 252 ? 17.784 -15.510 10.268 1.00 56.53 252 ASP A C 1
ATOM 1985 O O . ASP A 1 252 ? 18.756 -15.620 9.517 1.00 56.53 252 ASP A O 1
ATOM 1989 N N . PHE A 1 253 ? 17.026 -14.414 10.272 1.00 56.53 253 PHE A N 1
ATOM 1990 C CA . PHE A 1 253 ? 17.499 -13.167 9.691 1.00 56.53 253 PHE A CA 1
ATOM 1991 C C . PHE A 1 253 ? 18.560 -12.625 10.648 1.00 56.53 253 PHE A C 1
ATOM 1993 O O . PHE A 1 253 ? 18.216 -12.022 11.662 1.00 56.53 253 PHE A O 1
ATOM 2000 N N . GLU A 1 254 ? 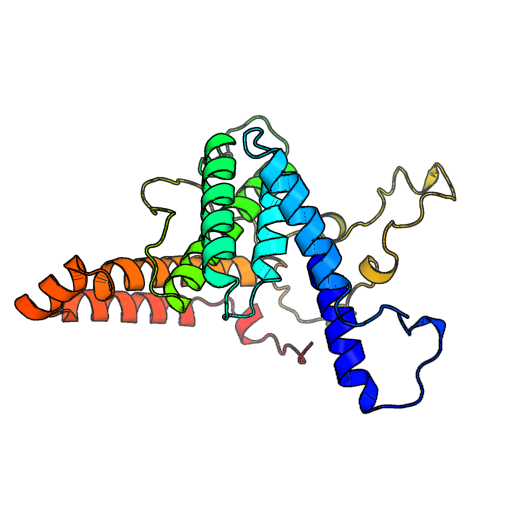19.842 -12.869 10.354 1.00 42.12 254 GLU A N 1
ATOM 2001 C CA . GLU A 1 254 ? 20.898 -12.041 10.938 1.00 42.12 254 GLU A CA 1
ATOM 2002 C C . GLU A 1 254 ? 20.531 -10.587 10.610 1.00 42.12 254 GLU A C 1
ATOM 2004 O O . GLU A 1 254 ? 20.310 -10.260 9.441 1.00 42.12 254 GLU A O 1
ATOM 2009 N N . ASP A 1 255 ? 20.351 -9.768 11.651 1.00 31.59 255 ASP A N 1
ATOM 2010 C CA . ASP A 1 255 ? 19.973 -8.361 11.527 1.00 31.59 255 ASP A CA 1
ATOM 2011 C C . ASP A 1 255 ? 20.797 -7.680 10.417 1.00 31.59 255 ASP A C 1
ATOM 2013 O O . ASP A 1 255 ? 22.020 -7.837 10.356 1.00 31.59 255 ASP A O 1
ATOM 2017 N N . PHE A 1 256 ? 20.103 -6.954 9.534 1.00 35.59 256 PHE A N 1
ATOM 2018 C CA . PHE A 1 256 ? 20.700 -6.166 8.450 1.00 35.59 256 PHE A CA 1
ATOM 2019 C C . PHE A 1 256 ? 21.736 -5.151 8.954 1.00 35.59 256 PHE A C 1
ATOM 2021 O O . PHE A 1 256 ? 21.448 -4.451 9.954 1.00 35.59 256 PHE A O 1
#

Organism: NCBI:txid747725

Solvent-accessible surface area (backbone atoms only — not comparable to full-atom values): 15366 Å² total; per-residue (Å²): 111,68,60,62,51,39,50,50,52,49,52,46,59,67,54,51,82,75,63,89,88,75,66,75,94,76,58,78,93,66,67,91,68,52,53,57,54,53,46,54,50,52,48,51,57,49,63,76,49,63,87,66,70,47,73,68,56,38,53,50,44,54,47,49,49,66,67,55,70,55,76,73,88,45,46,65,60,45,50,52,48,51,53,48,34,52,51,35,36,51,77,71,46,36,41,43,62,50,86,90,49,98,61,60,68,72,54,45,43,50,39,33,48,52,40,49,51,51,55,36,49,41,39,56,53,16,64,77,69,75,46,82,65,80,82,57,74,90,74,43,64,56,64,82,55,70,35,67,70,53,66,64,77,78,29,75,56,68,53,80,80,51,53,76,73,38,95,81,61,62,49,90,50,68,78,63,67,66,71,76,81,80,74,90,56,99,52,84,66,37,79,36,39,65,56,53,54,49,44,56,52,31,55,53,50,43,50,47,46,56,61,54,66,30,78,65,28,43,52,47,30,72,75,73,53,51,62,72,61,50,54,52,50,52,49,52,54,49,49,54,65,70,63,53,56,66,45,65,77,67,52,80,73,75,81,131

pLDDT: mean 78.52, std 18.11, range [31.59, 98.06]

Nearest PDB structures (foldseek):
  6kn5-assembly1_A  TM=3.790E-01  e=8.431E+00  Homo sapiens

Mean predicted aligned error: 10.63 Å

Secondary structure (DSSP, 8-state):
-HHHHHHHHHHHHHHGGG-----GGG-----TTHHHHHHHHHHHHHHHTTTS--HHHHHHHHHHHHHT---SSSHHHHHHHHHHHHHHHHHTTTTS--TTSSS-HHHHHHHHHHHHHHHHHHHHHHHHHTPPPS--GGG--PPPPPS---HHHHS-PPPHHHHTT-TT---S-GGGG-PPP----SS---TTHHHHHHHHHHHHHHHHIIIIISHHHHHHHHHH-SHHHHHHHHHHHHHHHHTS-HHHHS------

Foldseek 3Di:
DVLVVVVVLLVCVVVVVPDDDDDPVPNDPDDHCVSVVVLVVLLVVCVVVLPDQDLVSLVSLLSSLVNPPPCPPCLVVSLVSLLSSQVSLVVVVLLEACPPPPDDPLVNLSSQLSNLSSLLSQLVSCVVVVHARDDDPVSGDYDHHDLADDLVSVAQDDDPVVVVPDVPPDRPDPVSVDDDPPPPDVDDGRPCLVVSLSSLVSVLSNLCCVQCRDPVNVVCCVVPNSVVVVVVSVVSVVCSVVVRDVCVVPDPPPDD

InterPro domains:
  IPR007219 Xylanolytic transcriptional activator, regulatory domain [PF04082] (2-241)
  IPR007219 Xylanolytic transcriptional activator, regulatory domain [SM00906] (78-151)
  IPR051615 Transcriptional Regulatory Elements [PTHR31313] (1-249)

Sequence (256 aa):
MFGAAARFVECEALIQKSKSNRPPDVVWDVPLGWSDQFFDQAQTIITTSAATPTISKVQAIILIHNHSGNLDSKSSACWLLGGLAIRLAQGLGLNRDCEEWDIPESEKQTRKRIWWSLYVADRFHSASLGRPISIRDEDNDVGYPDAVATWKEVLDEPDDNQATLDPSTEARFPSAMCRPKQQQSNAKVGIYQLFIELIKLSEILGRILQGLYTPKAKKVGLEQGSDAIVTQLDHQLTEWRFGFPEALQKADFEDF